Protein AF-A0A2Z2N239-F1 (afdb_monomer_lite)

Structure (mmCIF, N/CA/C/O backbone):
data_AF-A0A2Z2N239-F1
#
_entry.id   AF-A0A2Z2N239-F1
#
loop_
_atom_site.group_PDB
_atom_site.id
_atom_site.type_symbol
_atom_site.label_atom_id
_atom_site.label_alt_id
_atom_site.label_comp_id
_atom_site.label_asym_id
_atom_site.label_entity_id
_atom_site.label_seq_id
_atom_site.pdbx_PDB_ins_code
_atom_site.Cartn_x
_atom_site.Cartn_y
_atom_site.Cartn_z
_atom_site.occupancy
_atom_site.B_iso_or_equiv
_atom_site.auth_seq_id
_atom_site.auth_com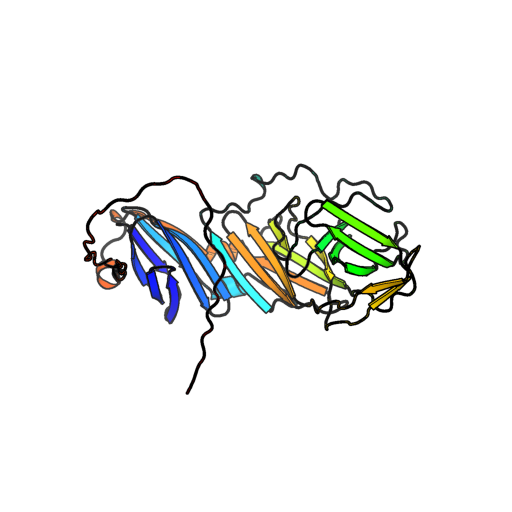p_id
_atom_site.auth_asym_id
_atom_site.auth_atom_id
_atom_site.pdbx_PDB_model_num
ATOM 1 N N . MET A 1 1 ? -13.269 -6.973 34.302 1.00 80.31 1 MET A N 1
ATOM 2 C CA . MET A 1 1 ? -13.831 -7.173 32.950 1.00 80.31 1 MET A CA 1
ATOM 3 C C . MET A 1 1 ? -13.888 -5.837 32.229 1.00 80.31 1 MET A C 1
ATOM 5 O O . MET A 1 1 ? -13.969 -4.807 32.897 1.00 80.31 1 MET A O 1
ATOM 9 N N . GLY A 1 2 ? -13.788 -5.854 30.904 1.00 87.38 2 GLY A N 1
ATOM 10 C CA . GLY A 1 2 ? -14.047 -4.707 30.034 1.00 87.38 2 GLY A CA 1
ATOM 11 C C . GLY A 1 2 ? -15.043 -5.091 28.940 1.00 87.38 2 GLY A C 1
ATOM 12 O O . GLY A 1 2 ? -15.342 -6.272 28.755 1.00 87.38 2 GLY A O 1
ATOM 13 N N . PHE A 1 3 ? -15.566 -4.100 28.224 1.00 90.81 3 PHE A N 1
ATOM 14 C CA . PHE A 1 3 ? -16.526 -4.336 27.146 1.00 90.81 3 PHE A CA 1
ATOM 15 C C . PHE A 1 3 ? -16.004 -3.771 25.831 1.00 90.81 3 PHE A C 1
ATOM 17 O O . PHE A 1 3 ? -15.463 -2.665 25.801 1.00 90.81 3 PHE A O 1
ATOM 24 N N . LEU A 1 4 ? -16.197 -4.521 24.749 1.00 94.19 4 LEU A N 1
ATOM 25 C CA . LEU A 1 4 ? -15.973 -4.067 23.383 1.00 94.19 4 LEU A CA 1
ATOM 26 C C . LEU A 1 4 ? -17.311 -4.052 22.649 1.00 94.19 4 LEU A C 1
ATOM 28 O O . LEU A 1 4 ? -17.908 -5.104 22.418 1.00 94.19 4 LEU A O 1
ATOM 32 N N . PHE A 1 5 ? -17.776 -2.865 22.280 1.00 94.44 5 PHE A N 1
ATOM 33 C CA . PHE A 1 5 ? -18.925 -2.692 21.405 1.00 94.44 5 PHE A CA 1
ATOM 34 C C . PHE A 1 5 ? -18.436 -2.367 19.997 1.00 94.44 5 PHE A C 1
ATOM 36 O O . PHE A 1 5 ? -17.746 -1.373 19.790 1.00 94.44 5 PHE A O 1
ATOM 43 N N . ILE A 1 6 ? -18.778 -3.214 19.032 1.00 95.69 6 ILE A N 1
ATOM 44 C CA . ILE A 1 6 ? -18.405 -3.040 17.629 1.00 95.69 6 ILE A CA 1
ATOM 45 C C . ILE A 1 6 ? -19.646 -2.544 16.897 1.00 95.69 6 ILE A C 1
ATOM 47 O O . ILE A 1 6 ? -20.573 -3.309 16.616 1.00 95.69 6 ILE A O 1
ATOM 51 N N . ASN A 1 7 ? -19.662 -1.241 16.632 1.00 94.75 7 ASN A N 1
ATOM 52 C CA . ASN A 1 7 ? -20.752 -0.544 15.972 1.00 94.75 7 ASN A CA 1
ATOM 53 C C . ASN A 1 7 ? -20.501 -0.502 14.460 1.00 94.75 7 ASN A C 1
ATOM 55 O O . ASN A 1 7 ? -19.691 0.288 13.974 1.00 94.75 7 ASN A O 1
ATOM 59 N N . VAL A 1 8 ? -21.193 -1.380 13.738 1.00 94.44 8 VAL A N 1
ATOM 60 C CA . VAL A 1 8 ? -21.129 -1.558 12.280 1.00 94.44 8 VAL A CA 1
ATOM 61 C C . VAL A 1 8 ? -22.548 -1.653 11.713 1.00 94.44 8 VAL A C 1
ATOM 63 O O . VAL A 1 8 ? -23.469 -1.972 12.469 1.00 94.44 8 VAL A O 1
ATOM 66 N N . PRO A 1 9 ? -22.746 -1.469 10.392 1.00 93.12 9 PRO A N 1
ATOM 67 C CA . PRO A 1 9 ? -24.029 -1.755 9.758 1.00 93.12 9 PRO A CA 1
ATOM 68 C C . PRO A 1 9 ? -24.501 -3.186 10.038 1.00 93.12 9 PRO A C 1
ATOM 70 O O . PRO A 1 9 ? -23.692 -4.122 10.002 1.00 93.12 9 PRO A O 1
ATOM 73 N N . GLU A 1 10 ? -25.806 -3.352 10.256 1.00 91.44 10 GLU A N 1
ATOM 74 C CA . GLU A 1 10 ? -26.432 -4.655 10.496 1.00 91.44 10 GLU A CA 1
ATOM 75 C C . GLU A 1 10 ? -26.079 -5.673 9.399 1.00 91.44 10 GLU A C 1
ATOM 77 O O . GLU A 1 10 ? -25.908 -5.334 8.220 1.00 91.44 10 GLU A O 1
ATOM 82 N N . GLY A 1 11 ? -25.910 -6.937 9.792 1.00 87.75 11 GLY A N 1
ATOM 83 C CA . GLY A 1 11 ? -25.547 -8.006 8.860 1.00 87.75 11 GLY A CA 1
ATOM 84 C C . GLY A 1 11 ? -24.093 -7.973 8.390 1.00 87.75 11 GLY A C 1
ATOM 85 O O . GLY A 1 11 ? -23.729 -8.623 7.407 1.00 87.75 11 GLY A O 1
ATOM 86 N N . THR A 1 12 ? -23.230 -7.183 9.034 1.00 92.94 12 THR A N 1
ATOM 87 C CA . THR A 1 12 ? -21.796 -7.165 8.722 1.00 92.94 12 THR A CA 1
ATOM 88 C C . THR A 1 12 ? -21.078 -8.263 9.498 1.00 92.94 12 THR A C 1
ATOM 90 O O . THR A 1 12 ? -21.118 -8.285 10.725 1.00 92.94 12 THR A O 1
ATOM 93 N N . GLY A 1 13 ? -20.405 -9.167 8.782 1.00 94.25 13 GLY A N 1
ATOM 94 C CA . GLY A 1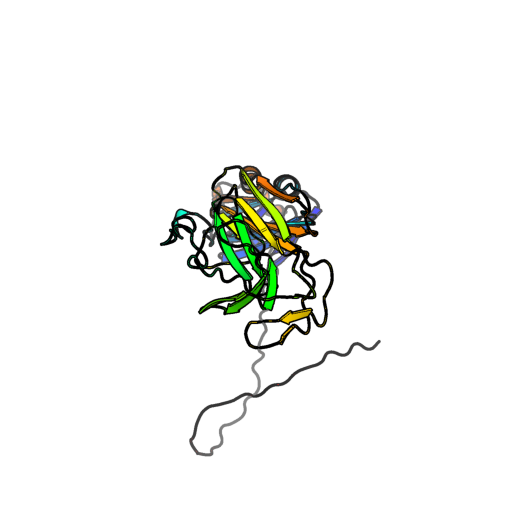 13 ? -19.558 -10.191 9.390 1.00 94.25 13 GLY A CA 1
ATOM 95 C C . GLY A 1 13 ? -18.311 -9.577 10.027 1.00 94.25 13 GLY A C 1
ATOM 96 O O . GLY A 1 13 ? -17.581 -8.830 9.374 1.00 94.25 13 GLY A O 1
ATOM 97 N N . ILE A 1 14 ? -18.082 -9.907 11.294 1.00 96.19 14 ILE A N 1
ATOM 98 C CA . ILE A 1 14 ? -16.968 -9.447 12.119 1.00 96.19 14 ILE A CA 1
ATOM 99 C C . ILE A 1 14 ? -16.191 -10.669 12.594 1.00 96.19 14 ILE A C 1
ATOM 101 O O . ILE A 1 14 ? -16.782 -11.616 13.110 1.00 96.19 14 ILE A O 1
ATOM 105 N N . THR A 1 15 ? -14.867 -10.622 12.515 1.00 97.25 15 THR A N 1
ATOM 106 C CA . THR A 1 15 ? -13.995 -11.595 13.176 1.00 97.25 15 THR A CA 1
ATOM 107 C C . THR A 1 15 ? -13.159 -10.883 14.228 1.00 97.25 15 THR A C 1
ATOM 109 O O . THR A 1 15 ? -12.513 -9.885 13.939 1.00 97.25 15 THR A O 1
ATOM 112 N N . VAL A 1 16 ? -13.164 -11.392 15.456 1.00 96.56 16 VAL A N 1
ATOM 113 C CA . VAL A 1 16 ? -12.298 -10.920 16.538 1.00 96.56 16 VAL A CA 1
ATOM 114 C C . VAL A 1 16 ? -11.261 -12.003 16.806 1.00 96.56 16 VAL A C 1
ATOM 116 O O . VAL A 1 16 ? -11.607 -13.114 17.221 1.00 96.56 16 VAL A O 1
ATOM 119 N N . ALA A 1 17 ? -9.994 -11.699 16.524 1.00 93.25 17 ALA A N 1
ATOM 120 C CA . ALA A 1 17 ? -8.899 -12.657 16.621 1.00 93.25 17 ALA A CA 1
ATOM 121 C C . ALA A 1 17 ? -8.817 -13.258 18.035 1.00 93.25 17 ALA A C 1
ATOM 123 O O . ALA A 1 17 ? -8.841 -12.534 19.027 1.00 93.25 17 ALA A O 1
ATOM 124 N N . GLY A 1 18 ? -8.753 -14.590 18.118 1.00 90.38 18 GLY A N 1
ATOM 125 C CA . GLY A 1 18 ? -8.718 -15.326 19.388 1.00 90.38 18 GLY A CA 1
ATOM 126 C C . GLY A 1 18 ? -10.052 -15.412 20.143 1.00 90.38 18 GLY A C 1
ATOM 127 O O . GLY A 1 18 ? -10.124 -16.136 21.126 1.00 90.38 18 GLY A O 1
ATOM 128 N N . VAL A 1 19 ? -11.111 -14.733 19.685 1.00 93.75 19 VAL A N 1
ATOM 129 C CA . VAL A 1 19 ? -12.411 -14.687 20.377 1.00 93.75 19 VAL A CA 1
ATOM 130 C C . VAL A 1 19 ? -13.503 -15.402 19.577 1.00 93.75 19 VAL A C 1
ATOM 132 O O . VAL A 1 19 ? -14.192 -16.270 20.109 1.00 93.75 19 VAL A O 1
ATOM 135 N N . GLY A 1 20 ? -13.673 -15.069 18.294 1.00 93.88 20 GLY A N 1
ATOM 136 C CA . GLY A 1 20 ? -14.707 -15.683 17.456 1.00 93.88 20 GLY A CA 1
ATOM 137 C C . GLY A 1 20 ? -15.163 -14.818 16.285 1.00 93.88 20 GLY A C 1
ATOM 138 O O . GLY A 1 20 ? -14.609 -13.752 16.025 1.00 93.88 20 GLY A O 1
ATOM 139 N N . SER A 1 21 ? -16.183 -15.290 15.566 1.00 95.50 21 SER A N 1
ATOM 140 C CA . SER A 1 21 ? -16.841 -14.536 14.492 1.00 95.50 21 SER A CA 1
ATOM 141 C C . SER A 1 21 ? -18.298 -14.248 14.839 1.00 95.50 21 SER A C 1
ATOM 143 O O . SER A 1 21 ? -18.978 -15.077 15.445 1.00 95.50 21 SER A O 1
ATOM 145 N N . TYR A 1 22 ? -18.763 -13.064 14.458 1.00 94.38 22 TYR A N 1
ATOM 146 C CA . TYR A 1 22 ? -20.047 -12.501 14.848 1.00 94.38 22 TYR A CA 1
ATOM 147 C C . TYR A 1 22 ? -20.686 -11.758 13.680 1.00 94.38 22 TYR A C 1
ATOM 149 O O . TYR A 1 22 ? -20.013 -11.327 12.747 1.00 94.38 22 TYR A O 1
ATOM 157 N N . GLU A 1 23 ? -21.993 -11.571 13.767 1.00 93.56 23 GLU A N 1
ATOM 158 C CA . GLU A 1 23 ? -22.727 -10.631 12.932 1.00 93.56 23 GLU A CA 1
ATOM 159 C C . GLU A 1 23 ? -22.943 -9.354 13.743 1.00 93.56 23 GLU A C 1
ATOM 161 O O . GLU A 1 23 ? -23.315 -9.424 14.918 1.00 93.56 23 GLU A O 1
ATOM 166 N N . GLY A 1 24 ? -22.614 -8.209 13.151 1.00 90.62 24 GLY A N 1
ATOM 167 C CA . GLY A 1 24 ? -22.701 -6.913 13.806 1.00 90.62 24 GLY A CA 1
ATOM 168 C C . GLY A 1 24 ? -24.073 -6.237 13.678 1.00 90.62 24 GLY A C 1
ATOM 169 O O . GLY A 1 24 ? -24.854 -6.617 12.801 1.00 90.62 24 GLY A O 1
ATOM 170 N N . PRO A 1 25 ? -24.340 -5.202 14.498 1.00 94.06 25 PRO A N 1
ATOM 171 C CA . PRO A 1 25 ? -23.506 -4.725 15.610 1.00 94.06 25 PRO A CA 1
ATOM 172 C C . PRO A 1 25 ? -23.462 -5.729 16.777 1.00 94.06 25 PRO A C 1
ATOM 174 O O . PRO A 1 25 ? -24.402 -6.490 16.990 1.00 94.06 25 PRO A O 1
ATOM 177 N N . VAL A 1 26 ? -22.363 -5.755 17.542 1.00 93.12 26 VAL A N 1
ATOM 178 C CA . VAL A 1 26 ? -22.173 -6.742 18.626 1.00 93.12 26 VAL A CA 1
ATOM 179 C C . VAL A 1 26 ? -21.487 -6.139 19.850 1.00 93.12 26 VAL A C 1
ATOM 181 O O . VAL A 1 26 ? -20.568 -5.332 19.726 1.00 93.12 26 VAL A O 1
ATOM 184 N N . ALA A 1 27 ? -21.923 -6.561 21.040 1.00 92.12 27 ALA A N 1
ATOM 185 C CA . ALA A 1 27 ? -21.278 -6.265 22.315 1.00 92.12 27 ALA A CA 1
ATOM 186 C C . ALA A 1 27 ? -20.617 -7.530 22.878 1.00 92.12 27 ALA A C 1
ATOM 188 O O . ALA A 1 27 ? -21.262 -8.574 23.006 1.00 92.12 27 ALA A O 1
ATOM 189 N N . LEU A 1 28 ? -19.339 -7.427 23.234 1.00 92.44 28 LEU A N 1
ATOM 190 C CA . LEU A 1 28 ? -18.543 -8.521 23.779 1.00 92.44 28 LEU A CA 1
ATOM 191 C C . LEU A 1 28 ? -18.023 -8.146 25.164 1.00 92.44 28 LEU A C 1
ATOM 193 O O . LEU A 1 28 ? -17.453 -7.072 25.362 1.00 92.44 28 LEU A O 1
ATOM 197 N N . GLU A 1 29 ? -18.200 -9.055 26.117 1.00 92.44 29 GLU A N 1
ATOM 198 C CA . GLU A 1 29 ? -17.534 -8.986 27.415 1.00 92.44 29 GLU A CA 1
ATOM 199 C C . GLU A 1 29 ? -16.174 -9.679 27.295 1.00 92.44 29 GLU A C 1
ATOM 201 O O . GLU A 1 29 ? -16.109 -10.868 26.975 1.00 92.44 29 GLU A O 1
ATOM 206 N N . LEU A 1 30 ? -15.097 -8.925 27.515 1.00 91.88 30 LEU A N 1
ATOM 207 C CA . LEU A 1 30 ? -13.728 -9.366 27.265 1.00 91.88 30 LEU A CA 1
ATOM 208 C C . LEU A 1 30 ? -12.822 -9.068 28.464 1.00 91.88 30 LEU A C 1
ATOM 210 O O . LEU A 1 30 ? -13.014 -8.106 29.220 1.00 91.88 30 LEU A O 1
ATOM 214 N N . SER A 1 31 ? -11.785 -9.884 28.621 1.00 92.62 31 SER A N 1
ATOM 215 C CA . SER A 1 31 ? -10.686 -9.572 29.534 1.00 92.62 31 SER A CA 1
ATOM 216 C C . SER A 1 31 ? -9.956 -8.310 29.053 1.00 92.62 31 SER A C 1
ATOM 218 O O . SER A 1 31 ? -9.856 -8.094 27.844 1.00 92.62 31 SER A O 1
ATOM 220 N N . PRO A 1 32 ? -9.434 -7.452 29.943 1.00 93.69 32 PRO A N 1
ATOM 221 C CA . PRO A 1 32 ? -8.608 -6.324 29.520 1.00 93.69 32 PRO A CA 1
ATOM 222 C C . PRO A 1 32 ? -7.419 -6.799 28.675 1.00 93.69 32 PRO A C 1
ATOM 224 O O . PRO A 1 32 ? -6.777 -7.790 29.017 1.00 93.69 32 PRO A O 1
ATOM 227 N N . GLY A 1 33 ? -7.133 -6.112 27.572 1.00 93.81 33 GLY A N 1
ATOM 228 C CA . GLY A 1 33 ? -6.108 -6.553 26.629 1.00 93.81 33 GLY A CA 1
ATOM 229 C C . GLY A 1 33 ? -6.240 -5.933 25.243 1.00 93.81 33 GLY A C 1
ATOM 230 O O . GLY A 1 33 ? -7.075 -5.058 25.006 1.00 93.81 33 GLY A O 1
ATOM 231 N N . ARG A 1 34 ? -5.382 -6.391 24.330 1.00 95.06 34 ARG A N 1
ATOM 232 C CA . ARG A 1 34 ? -5.368 -5.980 22.923 1.00 95.06 34 ARG A CA 1
ATOM 233 C C . ARG A 1 34 ? -6.161 -6.978 22.089 1.00 95.06 34 ARG A C 1
ATOM 235 O O . ARG A 1 34 ? -5.928 -8.177 22.197 1.00 95.06 34 ARG A O 1
ATOM 242 N N . TYR A 1 35 ? -7.031 -6.471 21.227 1.00 96.12 35 TYR A N 1
ATOM 243 C CA . TYR A 1 35 ? -7.869 -7.276 20.348 1.00 96.12 35 TYR A CA 1
ATOM 244 C C . TYR A 1 35 ? -7.779 -6.771 18.916 1.00 96.12 35 TYR A C 1
ATOM 246 O O . TYR A 1 35 ? -7.751 -5.564 18.684 1.00 96.12 35 TYR A O 1
ATOM 254 N N . THR A 1 36 ? -7.771 -7.700 17.963 1.00 97.56 36 THR A N 1
ATOM 255 C CA . THR A 1 36 ? -7.814 -7.389 16.532 1.00 97.56 36 THR A CA 1
ATOM 256 C C . THR A 1 36 ? -9.199 -7.713 15.998 1.00 97.56 36 THR A C 1
ATOM 258 O O . THR A 1 36 ? -9.646 -8.857 16.079 1.00 97.56 36 THR A O 1
ATOM 261 N N . VAL A 1 37 ? -9.868 -6.701 15.457 1.00 97.38 37 VAL A N 1
ATOM 262 C CA . VAL A 1 37 ? -11.170 -6.799 14.801 1.00 97.38 37 VAL A CA 1
ATOM 263 C C . VAL A 1 37 ? -10.959 -6.724 13.293 1.00 97.38 37 VAL A C 1
ATOM 265 O O . VAL A 1 37 ? -10.365 -5.770 12.794 1.00 97.38 37 VAL A O 1
ATOM 268 N N . GLU A 1 38 ? -11.459 -7.718 12.567 1.00 97.44 38 GLU A N 1
ATOM 269 C CA . GLU A 1 38 ? -11.383 -7.818 11.113 1.00 97.44 38 GLU A CA 1
ATOM 270 C C . GLU A 1 38 ? -12.776 -7.786 10.481 1.00 97.44 38 GLU A C 1
ATOM 272 O O . GLU A 1 38 ? -13.696 -8.479 10.924 1.00 97.44 38 GLU A O 1
ATOM 277 N N . ILE A 1 39 ? -12.916 -7.014 9.400 1.00 96.06 39 ILE A N 1
ATOM 278 C CA . ILE A 1 39 ? -14.109 -6.988 8.544 1.00 96.06 39 ILE A CA 1
ATOM 279 C C . ILE A 1 39 ? -13.664 -7.079 7.087 1.00 96.06 39 ILE A C 1
ATOM 281 O O . ILE A 1 39 ? -12.754 -6.372 6.656 1.00 96.06 39 ILE A O 1
ATOM 285 N N . ARG A 1 40 ? -14.325 -7.940 6.306 1.00 91.38 40 ARG A N 1
ATOM 286 C CA . ARG A 1 40 ? -14.063 -8.118 4.869 1.00 91.38 40 ARG A CA 1
ATOM 287 C C . ARG A 1 40 ? -15.364 -7.978 4.089 1.00 91.38 40 ARG A C 1
ATOM 289 O O . ARG A 1 40 ? -16.057 -8.959 3.839 1.00 91.38 40 ARG A O 1
ATOM 296 N N . LYS A 1 41 ? -15.722 -6.743 3.726 1.00 84.12 41 LYS A N 1
ATOM 297 C CA . LYS A 1 41 ? -16.967 -6.437 2.997 1.00 84.12 41 LYS A CA 1
ATOM 298 C C . LYS A 1 41 ? -16.730 -5.311 1.998 1.00 84.12 41 LYS A C 1
ATOM 300 O O . LYS A 1 41 ? -16.895 -4.139 2.317 1.00 84.12 41 LYS A O 1
ATOM 305 N N . GLY A 1 42 ? -16.292 -5.662 0.788 1.00 84.94 42 GLY A N 1
ATOM 306 C CA . GLY A 1 42 ? -15.930 -4.708 -0.275 1.00 84.94 42 GLY A CA 1
ATOM 307 C C . GLY A 1 42 ? -14.640 -3.914 -0.015 1.00 84.94 42 GLY A C 1
ATOM 308 O O . GLY A 1 42 ? -13.960 -3.547 -0.966 1.00 84.94 42 GLY A O 1
ATOM 309 N N . VAL A 1 43 ? -14.291 -3.704 1.253 1.00 92.81 43 VAL A N 1
ATOM 310 C CA . VAL A 1 43 ? -13.009 -3.200 1.755 1.00 92.81 43 VAL A CA 1
ATOM 311 C C . VAL A 1 43 ? -12.548 -4.146 2.867 1.00 92.81 43 VAL A C 1
ATOM 313 O O . VAL A 1 43 ? -13.381 -4.765 3.542 1.00 92.81 43 VAL A O 1
ATOM 316 N N . GLU A 1 44 ? -11.238 -4.273 3.049 1.00 97.12 44 GLU A N 1
ATOM 317 C CA . GLU A 1 44 ? -10.667 -4.943 4.218 1.00 97.12 44 GLU A CA 1
ATOM 318 C C . GLU A 1 44 ? -10.458 -3.917 5.336 1.00 97.12 44 GLU A C 1
ATOM 320 O O . GLU A 1 44 ? -9.931 -2.832 5.103 1.00 97.12 44 GLU A O 1
ATOM 325 N N . ILE A 1 45 ? -10.879 -4.234 6.555 1.00 97.44 45 ILE A N 1
ATOM 326 C CA . ILE A 1 45 ? -10.689 -3.370 7.721 1.00 97.44 45 ILE A CA 1
ATOM 327 C C . ILE A 1 45 ? -10.039 -4.198 8.810 1.00 97.44 45 ILE A C 1
ATOM 329 O O . ILE A 1 45 ? -10.519 -5.288 9.120 1.00 97.44 45 ILE A O 1
ATOM 333 N N . VAL A 1 46 ? -8.968 -3.666 9.390 1.00 97.44 46 VAL A N 1
ATOM 334 C CA . VAL A 1 46 ? -8.275 -4.262 10.531 1.00 97.44 46 VAL A CA 1
ATOM 335 C C . VAL A 1 46 ? -8.136 -3.203 11.615 1.00 97.44 46 VAL A C 1
ATOM 337 O O . VAL A 1 46 ? -7.482 -2.185 11.413 1.00 97.44 46 VAL A O 1
ATOM 340 N N . ALA A 1 47 ? -8.754 -3.431 12.767 1.00 97.31 47 ALA A N 1
ATOM 341 C CA . ALA A 1 47 ? -8.694 -2.527 13.906 1.00 97.31 47 ALA A CA 1
ATOM 342 C C . ALA A 1 47 ? -8.084 -3.240 15.114 1.00 97.31 47 ALA A C 1
ATOM 344 O O . ALA A 1 47 ? -8.671 -4.173 15.658 1.00 97.31 47 ALA A O 1
ATOM 345 N N . GLU A 1 48 ? -6.908 -2.798 15.538 1.00 96.44 48 GLU A N 1
ATOM 346 C CA . GLU A 1 48 ? -6.239 -3.263 16.747 1.00 96.44 48 GLU A CA 1
ATOM 347 C C . GLU A 1 48 ? -6.539 -2.293 17.886 1.00 96.44 48 GLU A C 1
ATOM 349 O O . GLU A 1 48 ? -6.011 -1.176 17.926 1.00 96.44 48 GLU A O 1
ATOM 354 N N . VAL A 1 49 ? -7.405 -2.736 18.797 1.00 96.19 49 VAL A N 1
ATOM 355 C CA . VAL A 1 49 ? -7.981 -1.918 19.864 1.00 96.19 49 VAL A CA 1
ATOM 356 C C . VAL A 1 49 ? -7.625 -2.441 21.250 1.00 96.19 49 VAL A C 1
ATOM 358 O O . VAL A 1 49 ? -7.440 -3.643 21.454 1.00 96.19 49 VAL A O 1
ATOM 361 N N . PHE A 1 50 ? -7.563 -1.538 22.224 1.00 94.75 50 PHE A N 1
ATOM 362 C CA . PHE A 1 50 ? -7.349 -1.879 23.629 1.00 94.75 50 PHE A CA 1
ATOM 363 C C . PHE A 1 50 ? -8.644 -1.818 24.432 1.00 94.75 50 PHE A C 1
ATOM 365 O O . PHE A 1 50 ? -9.237 -0.746 24.593 1.00 94.75 50 PHE A O 1
ATOM 372 N N . VAL A 1 51 ? -9.023 -2.956 25.010 1.00 93.19 51 VAL A N 1
ATOM 373 C CA . VAL A 1 51 ? -10.103 -3.058 25.992 1.00 93.19 51 VAL A CA 1
ATOM 374 C C . VAL A 1 51 ? -9.509 -2.853 27.381 1.00 93.19 51 VAL A C 1
ATOM 376 O O . VAL A 1 51 ? -8.570 -3.544 27.778 1.00 93.19 51 VAL A O 1
ATOM 379 N N . THR A 1 52 ? -10.061 -1.901 28.130 1.00 90.81 52 THR A N 1
ATOM 380 C CA . THR A 1 52 ? -9.618 -1.564 29.490 1.00 90.81 52 THR A CA 1
ATOM 381 C C . THR A 1 52 ? -10.650 -1.999 30.526 1.00 90.81 52 THR A C 1
ATOM 383 O O . THR A 1 52 ? -11.829 -2.183 30.221 1.00 90.81 52 THR A O 1
ATOM 386 N N . GLN A 1 53 ? -10.199 -2.214 31.761 1.00 89.56 53 GLN A N 1
ATOM 387 C CA . GLN A 1 53 ? -11.083 -2.599 32.855 1.00 89.56 53 GLN A CA 1
ATOM 388 C C . GLN A 1 53 ? -12.051 -1.460 33.200 1.00 89.56 53 GLN A C 1
ATOM 390 O O . GLN A 1 53 ? -11.652 -0.301 33.212 1.00 89.56 53 GLN A O 1
ATOM 395 N N . ASN A 1 54 ? -13.306 -1.807 33.506 1.00 84.12 54 ASN A N 1
ATOM 396 C CA . ASN A 1 54 ? -14.370 -0.873 33.911 1.00 84.12 54 ASN A CA 1
ATOM 397 C C . ASN A 1 54 ? -14.745 0.191 32.861 1.00 84.12 54 ASN A C 1
ATOM 399 O O . ASN A 1 54 ? -15.479 1.127 33.176 1.00 84.12 54 ASN A O 1
ATOM 403 N N . ASN A 1 55 ? -14.314 0.010 31.611 1.00 86.62 55 ASN A N 1
ATOM 404 C CA . ASN A 1 55 ? -14.663 0.877 30.492 1.00 86.62 55 ASN A CA 1
ATOM 405 C C . ASN A 1 55 ? -15.375 0.093 29.387 1.00 86.62 55 ASN A C 1
ATOM 407 O O . ASN A 1 55 ? -15.118 -1.095 29.157 1.00 86.62 55 ASN A O 1
ATOM 411 N N . VAL A 1 56 ? -16.238 0.802 28.667 1.00 89.75 56 VAL A N 1
ATOM 412 C CA . VAL A 1 56 ? -16.796 0.373 27.388 1.00 89.75 56 VAL A CA 1
ATOM 413 C C . VAL A 1 56 ? -15.941 0.986 26.290 1.00 89.75 56 VAL A C 1
ATOM 415 O O . VAL A 1 56 ? -15.817 2.204 26.188 1.00 89.75 56 VAL A O 1
ATOM 418 N N . THR A 1 57 ? -15.318 0.132 25.485 1.00 94.38 57 THR A N 1
ATOM 419 C CA . THR A 1 57 ? -14.607 0.530 24.269 1.00 94.38 57 THR A CA 1
ATOM 420 C C . THR A 1 57 ? -15.577 0.393 23.109 1.00 94.38 57 THR A C 1
ATOM 422 O O . THR A 1 57 ? -16.020 -0.714 22.810 1.00 94.38 57 THR A O 1
ATOM 425 N N . VAL A 1 58 ? -15.931 1.503 22.473 1.00 94.69 58 VAL A N 1
ATOM 426 C CA . VAL A 1 58 ? -16.807 1.522 21.305 1.00 94.69 58 VAL A CA 1
ATOM 427 C C . VAL A 1 58 ? -15.958 1.705 20.057 1.00 94.69 58 VAL A C 1
ATOM 429 O O . VAL A 1 58 ? -15.322 2.737 19.872 1.00 94.69 58 VAL A O 1
ATOM 432 N N . LEU A 1 59 ? -15.951 0.698 19.195 1.00 96.56 59 LEU A N 1
ATOM 433 C CA . LEU A 1 59 ? -15.310 0.735 17.891 1.00 96.56 59 LEU A CA 1
ATOM 434 C C . LEU A 1 59 ? -16.377 1.008 16.829 1.00 96.56 59 LEU A C 1
ATOM 436 O O . LEU A 1 59 ? -17.201 0.144 16.531 1.00 96.56 59 LEU A O 1
ATOM 440 N N . HIS A 1 60 ? -16.360 2.210 16.267 1.00 96.94 60 HIS A N 1
ATOM 441 C CA . HIS A 1 60 ? -17.212 2.598 15.149 1.00 96.94 60 HIS A CA 1
ATOM 442 C C . HIS A 1 60 ? -16.535 2.222 13.838 1.00 96.94 60 HIS A C 1
ATOM 444 O O . HIS A 1 60 ? -15.375 2.583 13.628 1.00 96.94 60 HIS A O 1
ATOM 450 N N . ILE A 1 61 ? -17.256 1.511 12.969 1.00 96.50 61 ILE A N 1
ATOM 451 C CA . ILE A 1 61 ? -16.764 1.121 11.650 1.00 96.50 61 ILE A CA 1
ATOM 452 C C . ILE A 1 61 ? -17.869 1.289 10.602 1.00 96.50 61 ILE A C 1
ATOM 454 O O . ILE A 1 61 ? -18.885 0.597 10.639 1.00 96.50 61 ILE A O 1
ATOM 458 N N . ASP A 1 62 ? -17.621 2.138 9.608 1.00 95.56 62 ASP A N 1
ATOM 459 C CA . ASP A 1 62 ? -18.447 2.272 8.406 1.00 95.56 62 ASP A CA 1
ATOM 460 C C . ASP A 1 62 ? -17.643 1.888 7.145 1.00 95.56 62 ASP A C 1
ATOM 462 O O . ASP A 1 62 ? -16.911 2.712 6.581 1.00 95.56 62 ASP A O 1
ATOM 466 N N . PRO A 1 63 ? -17.772 0.634 6.662 1.00 94.44 63 PRO A N 1
ATOM 467 C CA . PRO A 1 63 ? -17.089 0.186 5.450 1.00 94.44 63 PRO A CA 1
ATOM 468 C C . PRO A 1 63 ? -17.497 0.962 4.191 1.00 94.44 63 PRO A C 1
ATOM 470 O O . PRO A 1 63 ? -16.705 1.064 3.253 1.00 94.44 63 PRO A O 1
ATOM 473 N N . GLY A 1 64 ? -18.722 1.500 4.150 1.00 94.06 64 GLY A N 1
ATOM 474 C CA . GLY A 1 64 ? -19.232 2.265 3.016 1.00 94.06 64 GLY A CA 1
ATOM 475 C C . GLY A 1 64 ? -18.492 3.588 2.865 1.00 94.06 64 GLY A C 1
ATOM 476 O O . GLY A 1 64 ? -17.998 3.894 1.778 1.00 94.06 64 GLY A O 1
ATOM 477 N N . ILE A 1 65 ? -18.328 4.326 3.967 1.00 94.94 65 ILE A N 1
ATOM 478 C CA . ILE A 1 65 ? -17.560 5.576 3.965 1.00 94.94 65 ILE A CA 1
ATOM 479 C C . ILE A 1 65 ? -16.092 5.300 3.624 1.00 94.94 65 ILE A C 1
ATOM 481 O O . ILE A 1 65 ? -15.555 5.973 2.744 1.00 94.94 65 ILE A O 1
ATOM 485 N N . ILE A 1 66 ? -15.467 4.277 4.224 1.00 95.00 66 ILE A N 1
ATOM 486 C CA . ILE A 1 66 ? -14.065 3.908 3.940 1.00 95.00 66 ILE A CA 1
ATOM 487 C C . ILE A 1 66 ? -13.864 3.594 2.454 1.00 95.00 66 ILE A C 1
ATOM 489 O O . ILE A 1 66 ? -12.897 4.061 1.854 1.00 95.00 66 ILE A O 1
ATOM 493 N N . LYS A 1 67 ? -14.797 2.865 1.828 1.00 94.00 67 LYS A N 1
ATOM 494 C CA . LYS A 1 67 ? -14.741 2.567 0.390 1.00 94.00 67 LYS A CA 1
ATOM 495 C C . LYS A 1 67 ? -14.705 3.837 -0.460 1.00 94.00 67 LYS A C 1
ATOM 497 O O . LYS A 1 67 ? -13.990 3.882 -1.450 1.00 94.00 67 LYS A O 1
ATOM 502 N N . THR A 1 68 ? -15.481 4.852 -0.081 1.00 95.25 68 THR A N 1
ATOM 503 C CA . THR A 1 68 ? -15.546 6.142 -0.795 1.00 95.25 68 THR A CA 1
ATOM 504 C C . THR A 1 68 ? -14.454 7.132 -0.392 1.00 95.25 68 THR A C 1
ATOM 506 O O . THR A 1 68 ? -14.316 8.181 -1.020 1.00 95.25 68 THR A O 1
ATOM 509 N N . ALA A 1 69 ? -13.697 6.828 0.663 1.00 96.69 69 ALA A N 1
ATOM 510 C CA . ALA A 1 69 ? -12.578 7.643 1.112 1.00 96.69 69 ALA A CA 1
ATOM 511 C C . ALA A 1 69 ? -11.326 7.429 0.253 1.00 96.69 69 ALA A C 1
ATOM 513 O O . ALA A 1 69 ? -10.433 8.267 0.267 1.00 96.69 69 ALA A O 1
ATOM 514 N N . VAL A 1 70 ? -11.268 6.337 -0.511 1.00 96.25 70 VAL A N 1
ATOM 515 C CA . VAL A 1 70 ? -10.186 6.065 -1.457 1.00 96.25 70 VAL A CA 1
ATOM 516 C C . VAL A 1 70 ? -10.729 6.116 -2.873 1.00 96.25 70 VAL A C 1
ATOM 518 O O . VAL A 1 70 ? -11.747 5.505 -3.190 1.00 96.25 70 VAL A O 1
ATOM 521 N N . SER A 1 71 ? -10.035 6.842 -3.737 1.00 95.62 71 SER A N 1
ATOM 522 C CA . SER A 1 71 ? -10.361 6.942 -5.157 1.00 95.62 71 SER A CA 1
ATOM 523 C C . SER A 1 71 ? -9.090 6.976 -5.991 1.00 95.62 71 SER A C 1
ATOM 525 O O . SER A 1 71 ? -8.008 7.220 -5.462 1.00 95.62 71 SER A O 1
ATOM 527 N N . GLY A 1 72 ? -9.222 6.730 -7.289 1.00 93.75 72 GLY A N 1
ATOM 528 C CA . GLY A 1 72 ? -8.121 6.851 -8.231 1.00 93.75 72 GLY A CA 1
ATOM 529 C C . GLY A 1 72 ? -8.059 5.706 -9.232 1.00 93.75 72 GLY A C 1
ATOM 530 O O . GLY A 1 72 ? -8.692 4.657 -9.066 1.00 93.75 72 GLY A O 1
ATOM 531 N N . ASP A 1 73 ? -7.317 5.944 -10.303 1.00 93.44 73 ASP A N 1
ATOM 532 C CA . ASP A 1 73 ? -7.231 5.026 -11.429 1.00 93.44 73 ASP A CA 1
ATOM 533 C C . ASP A 1 73 ? -6.390 3.798 -11.076 1.00 93.44 73 ASP A C 1
ATOM 535 O O . ASP A 1 73 ? -5.315 3.892 -10.485 1.00 93.44 73 ASP A O 1
ATOM 539 N N . GLY A 1 74 ? -6.876 2.617 -11.462 1.00 90.75 74 GLY A N 1
ATOM 540 C CA . GLY A 1 74 ? -6.178 1.351 -11.232 1.00 90.75 74 GLY A CA 1
ATOM 541 C C . GLY A 1 74 ? -6.277 0.806 -9.804 1.00 90.75 74 GLY A C 1
ATOM 542 O O . GLY A 1 74 ? -5.767 -0.285 -9.558 1.00 90.75 74 GLY A O 1
ATOM 543 N N . VAL A 1 75 ? -6.942 1.485 -8.862 1.00 95.56 75 VAL A N 1
ATOM 544 C CA . VAL A 1 75 ? -7.169 0.950 -7.508 1.00 95.56 75 VAL A CA 1
ATOM 545 C C . VAL A 1 75 ? -8.085 -0.279 -7.578 1.00 95.56 75 VAL A C 1
ATOM 547 O O . VAL A 1 75 ? -9.253 -0.176 -7.946 1.00 95.56 75 VAL A O 1
ATOM 550 N N . VAL A 1 76 ? -7.563 -1.453 -7.210 1.00 95.00 76 VAL A N 1
ATOM 551 C CA . VAL A 1 76 ? -8.301 -2.733 -7.261 1.00 95.00 76 VAL A CA 1
ATOM 552 C C . VAL A 1 76 ? -8.763 -3.226 -5.894 1.00 95.00 76 VAL A C 1
ATOM 554 O O . VAL A 1 76 ? -9.732 -3.977 -5.804 1.00 95.00 76 VAL A O 1
ATOM 557 N N . SER A 1 77 ? -8.088 -2.823 -4.819 1.00 95.19 77 SER A N 1
ATOM 558 C CA . SER A 1 77 ? -8.474 -3.198 -3.459 1.00 95.19 77 SER A CA 1
ATOM 559 C C . SER A 1 77 ? -7.996 -2.172 -2.449 1.00 95.19 77 SER A C 1
ATOM 561 O O . SER A 1 77 ? -6.917 -1.605 -2.616 1.00 95.19 77 SER A O 1
ATOM 563 N N . VAL A 1 78 ? -8.763 -2.015 -1.373 1.00 96.50 78 VAL A N 1
ATOM 564 C CA . VAL A 1 78 ? -8.484 -1.086 -0.277 1.00 96.50 78 VAL A CA 1
ATOM 565 C C . VAL A 1 78 ? -8.526 -1.836 1.047 1.00 96.50 78 VAL A C 1
ATOM 567 O O . VAL A 1 78 ? -9.447 -2.620 1.299 1.00 96.50 78 VAL A O 1
ATOM 570 N N . LYS A 1 79 ? -7.540 -1.553 1.894 1.00 96.69 79 LYS A N 1
ATOM 571 C CA . LYS A 1 79 ? -7.447 -2.002 3.274 1.00 96.69 79 LYS A CA 1
ATOM 572 C C . LYS A 1 79 ? -7.262 -0.801 4.195 1.00 96.69 79 LYS A C 1
ATOM 574 O O . LYS A 1 79 ? -6.283 -0.075 4.062 1.00 96.69 79 LYS A O 1
ATOM 579 N N . ALA A 1 80 ? -8.174 -0.608 5.139 1.00 96.94 80 ALA A N 1
ATOM 580 C CA . ALA A 1 80 ? -8.040 0.391 6.194 1.00 96.94 80 ALA A CA 1
ATOM 581 C C . ALA A 1 80 ? -7.576 -0.273 7.491 1.00 96.94 80 ALA A C 1
ATOM 583 O O . ALA A 1 80 ? -8.088 -1.316 7.896 1.00 96.94 80 ALA A O 1
ATOM 584 N N . VAL A 1 81 ? -6.601 0.342 8.144 1.00 95.62 81 VAL A N 1
ATOM 585 C CA . VAL A 1 81 ? -5.992 -0.150 9.372 1.00 95.62 81 VAL A CA 1
ATOM 586 C C . VAL A 1 81 ? -6.066 0.938 10.430 1.00 95.62 81 VAL A C 1
ATOM 588 O O . VAL A 1 81 ? -5.627 2.063 10.200 1.00 95.62 81 VAL A O 1
ATOM 591 N N . LEU A 1 82 ? -6.588 0.580 11.597 1.00 96.00 82 LEU A N 1
ATOM 592 C CA . LEU A 1 82 ? -6.448 1.337 12.834 1.00 96.00 82 LEU A CA 1
ATOM 593 C C . LEU A 1 82 ? -5.601 0.499 13.785 1.00 96.00 82 LEU A C 1
ATOM 595 O O . LEU A 1 82 ? -5.968 -0.626 14.101 1.00 96.00 82 LEU A O 1
ATOM 599 N N . ASN A 1 83 ? -4.485 1.033 14.262 1.00 93.62 83 ASN A N 1
ATOM 600 C CA . ASN A 1 83 ? -3.669 0.372 15.271 1.00 93.62 83 ASN A CA 1
ATOM 601 C C . ASN A 1 83 ? -3.314 1.354 16.376 1.00 93.62 83 ASN A C 1
ATOM 603 O O . ASN A 1 83 ? -2.404 2.162 16.221 1.00 93.62 83 ASN A O 1
ATOM 607 N N . GLU A 1 84 ? -4.000 1.257 17.515 1.00 91.12 84 GLU A N 1
ATOM 608 C CA . GLU A 1 84 ? -3.800 2.175 18.643 1.00 91.12 84 GLU A CA 1
ATOM 609 C C . GLU A 1 84 ? -2.372 2.161 19.218 1.00 91.12 84 GLU A C 1
ATOM 611 O O . GLU A 1 84 ? -1.978 3.103 19.897 1.00 91.12 84 GLU A O 1
ATOM 616 N N . SER A 1 85 ? -1.582 1.113 18.953 1.00 86.88 85 SER A N 1
ATOM 617 C CA . SER A 1 85 ? -0.172 1.037 19.375 1.00 86.88 85 SER A CA 1
ATOM 618 C C . SER A 1 85 ? 0.793 1.668 18.374 1.00 86.88 85 SER A C 1
ATOM 620 O O . SER A 1 85 ? 1.952 1.927 18.707 1.00 86.88 85 SER A O 1
ATOM 622 N N . ALA A 1 86 ? 0.358 1.834 17.127 1.00 84.44 86 ALA A N 1
ATOM 623 C CA . ALA A 1 86 ? 1.197 2.346 16.066 1.00 84.44 86 ALA A CA 1
ATOM 624 C C . ALA A 1 86 ? 1.241 3.873 16.097 1.00 84.44 86 ALA A C 1
ATOM 626 O O . ALA A 1 86 ? 0.298 4.551 16.498 1.00 84.44 86 ALA A O 1
ATOM 627 N N . ASN A 1 87 ? 2.356 4.413 15.619 1.00 79.88 87 ASN A N 1
ATOM 628 C CA . ASN A 1 87 ? 2.437 5.812 15.252 1.00 79.88 87 ASN A CA 1
ATOM 629 C C . ASN A 1 87 ? 3.176 5.930 13.918 1.00 79.88 87 ASN A C 1
ATOM 631 O O . ASN A 1 87 ? 4.404 5.898 13.866 1.00 79.88 87 ASN A O 1
ATOM 635 N N . TYR A 1 88 ? 2.393 6.039 12.855 1.00 74.69 88 TYR A N 1
ATOM 636 C CA . TYR A 1 88 ? 2.811 6.264 11.479 1.00 74.69 88 TYR A CA 1
ATOM 637 C C . TYR A 1 88 ? 3.056 7.761 11.172 1.00 74.69 88 TYR A C 1
ATOM 639 O O . TYR A 1 88 ? 3.279 8.120 10.013 1.00 74.69 88 TYR A O 1
ATOM 647 N N . SER A 1 89 ? 2.990 8.652 12.178 1.00 63.50 89 SER A N 1
ATOM 648 C CA . SER A 1 89 ? 3.102 10.102 11.985 1.00 63.50 89 SER A CA 1
ATOM 649 C C . SER A 1 89 ? 4.518 10.587 11.655 1.00 63.50 89 SER A C 1
ATOM 651 O O . SER A 1 89 ? 5.540 9.965 11.961 1.00 63.50 89 SER A O 1
ATOM 653 N N . ARG A 1 90 ? 4.533 11.788 11.068 1.00 58.91 90 ARG A N 1
ATOM 654 C CA . ARG A 1 90 ? 5.691 12.592 10.656 1.00 58.91 90 ARG A CA 1
ATOM 655 C C . ARG A 1 90 ? 6.723 12.840 11.766 1.00 58.91 90 ARG A C 1
ATOM 657 O O . ARG A 1 90 ? 7.914 12.938 11.490 1.00 58.91 90 ARG A O 1
ATOM 664 N N . GLU A 1 91 ? 6.282 12.951 13.016 1.00 53.00 91 GLU A N 1
ATOM 665 C CA . GLU A 1 91 ? 7.071 13.522 14.121 1.00 53.00 91 GLU A CA 1
ATOM 666 C C . GLU A 1 91 ? 8.074 12.540 14.736 1.00 53.00 91 GLU A C 1
ATOM 668 O O . GLU A 1 91 ? 9.069 12.957 15.325 1.00 53.00 91 GLU A O 1
ATOM 673 N N . LYS A 1 92 ? 7.860 11.228 14.573 1.00 46.78 92 LYS A N 1
ATOM 674 C CA . LYS A 1 92 ? 8.736 10.205 15.168 1.00 46.78 92 LYS A CA 1
ATOM 675 C C . LYS A 1 92 ? 9.907 9.781 14.293 1.00 46.78 92 LYS A C 1
ATOM 677 O O . LYS A 1 92 ? 10.814 9.113 14.779 1.00 46.78 92 LYS A O 1
ATOM 682 N N . LEU A 1 93 ? 9.883 10.131 13.014 1.00 50.16 93 LEU A N 1
ATOM 683 C CA . LEU A 1 93 ? 10.787 9.541 12.032 1.00 50.16 93 LEU A CA 1
ATOM 684 C C . LEU A 1 93 ? 11.751 10.545 11.406 1.00 50.16 93 LEU A C 1
ATOM 686 O O . LEU A 1 93 ? 12.465 10.123 10.504 1.00 50.16 93 LEU A O 1
ATOM 690 N N . ASN A 1 94 ? 11.773 11.798 11.902 1.00 47.06 94 ASN A N 1
ATOM 691 C CA . ASN A 1 94 ? 12.600 12.941 11.482 1.00 47.06 94 ASN A CA 1
ATOM 692 C C . ASN A 1 94 ? 13.820 12.488 10.663 1.00 47.06 94 ASN A C 1
ATOM 694 O O . ASN A 1 94 ? 14.878 12.216 11.245 1.00 47.06 94 ASN A O 1
ATOM 698 N N . PRO A 1 95 ? 13.649 12.270 9.342 1.00 51.22 95 PRO A N 1
ATOM 699 C CA . PRO A 1 95 ? 14.654 11.550 8.596 1.00 51.22 95 PRO A CA 1
ATOM 700 C C . PRO A 1 95 ? 15.889 12.444 8.613 1.00 51.22 95 PRO A C 1
ATOM 702 O O . PRO A 1 95 ? 15.775 13.633 8.308 1.00 51.22 95 PRO A O 1
ATOM 705 N N . PRO A 1 96 ? 17.067 11.920 8.990 1.00 47.34 96 PRO A N 1
ATOM 706 C CA . PRO A 1 96 ? 18.277 12.727 9.157 1.00 47.34 96 PRO A CA 1
ATOM 707 C C . PRO A 1 96 ? 18.743 13.377 7.843 1.00 47.34 96 PRO A C 1
ATOM 709 O O . PRO A 1 96 ? 19.742 14.089 7.820 1.00 47.34 96 PRO A O 1
ATOM 712 N N . PHE A 1 97 ? 18.039 13.112 6.742 1.00 52.06 97 PHE A N 1
ATOM 713 C CA . PHE A 1 97 ? 18.379 13.504 5.398 1.00 52.06 97 PHE A CA 1
ATOM 714 C C . PHE A 1 97 ? 17.116 13.879 4.609 1.00 52.06 97 PHE A C 1
ATOM 716 O O . PHE A 1 97 ? 16.150 13.117 4.561 1.00 52.06 97 PHE A O 1
ATOM 723 N N . ASN A 1 98 ? 17.133 15.046 3.961 1.00 55.94 98 ASN A N 1
ATOM 724 C CA . ASN A 1 98 ? 16.136 15.415 2.960 1.00 55.94 98 ASN A CA 1
ATOM 725 C C . ASN A 1 98 ? 16.514 14.721 1.633 1.00 55.94 98 ASN A C 1
ATOM 727 O O . ASN A 1 98 ? 17.566 15.054 1.086 1.00 55.94 98 ASN A O 1
ATOM 731 N N . PRO A 1 99 ? 15.688 13.803 1.086 1.00 52.75 99 PRO A N 1
ATOM 732 C CA . PRO A 1 99 ? 16.018 13.061 -0.137 1.00 52.75 99 PRO A CA 1
ATOM 733 C C . PRO A 1 99 ? 16.226 13.961 -1.365 1.00 52.75 99 PRO A C 1
ATOM 735 O O . PRO A 1 99 ? 16.835 13.534 -2.337 1.00 52.75 99 PRO A O 1
ATOM 738 N N . PHE A 1 100 ? 15.766 15.213 -1.310 1.00 57.16 100 PHE A N 1
ATOM 739 C CA . PHE A 1 100 ? 15.921 16.213 -2.367 1.00 57.16 100 PHE A CA 1
ATOM 740 C C . PHE A 1 100 ? 17.098 17.175 -2.140 1.00 57.16 100 PHE A C 1
ATOM 742 O O . PHE A 1 100 ? 17.240 18.144 -2.880 1.00 57.16 100 PHE A O 1
ATOM 749 N N . PHE A 1 101 ? 17.911 16.968 -1.098 1.00 53.78 101 PHE A N 1
ATOM 750 C CA . PHE A 1 101 ? 19.070 17.817 -0.795 1.00 53.78 101 PHE A CA 1
ATOM 751 C C . PHE A 1 101 ? 20.340 17.399 -1.558 1.00 53.78 101 PHE A C 1
ATOM 753 O O . PHE A 1 101 ? 21.360 18.073 -1.445 1.00 53.78 101 PHE A O 1
ATOM 760 N N . PHE A 1 102 ? 20.303 16.316 -2.346 1.00 50.41 102 PHE A N 1
ATOM 761 C CA . PHE A 1 102 ? 21.434 15.946 -3.199 1.00 50.41 102 PHE A CA 1
ATOM 762 C C . PHE A 1 102 ? 21.523 16.890 -4.411 1.00 50.41 102 PHE A C 1
ATOM 764 O O . PHE A 1 102 ? 20.574 16.952 -5.197 1.00 50.41 102 PHE A O 1
ATOM 771 N N . PRO A 1 103 ? 22.636 17.627 -4.587 1.00 40.78 103 PRO A N 1
ATOM 772 C CA . PRO A 1 103 ? 22.873 18.385 -5.804 1.00 40.78 103 PRO A CA 1
ATOM 773 C C . PRO A 1 103 ? 23.089 17.394 -6.953 1.00 40.78 103 PRO A C 1
ATOM 775 O O . PRO A 1 103 ? 23.854 16.438 -6.820 1.00 40.78 103 PRO A O 1
ATOM 778 N N . GLY A 1 104 ? 22.356 17.602 -8.045 1.00 39.72 104 GLY A N 1
ATOM 779 C CA . GLY A 1 104 ? 22.367 16.739 -9.219 1.00 39.72 104 GLY A CA 1
ATOM 780 C C . GLY A 1 104 ? 23.768 16.489 -9.783 1.00 39.72 104 GLY A C 1
ATOM 781 O O . GLY A 1 104 ? 24.645 17.352 -9.746 1.00 39.72 104 GLY A O 1
ATOM 782 N N . GLY A 1 105 ? 23.936 15.278 -10.302 1.00 39.09 105 GLY A N 1
ATOM 783 C CA . GLY A 1 105 ? 25.082 14.798 -11.062 1.00 39.09 105 GLY A CA 1
ATOM 784 C C . GLY A 1 105 ? 24.895 13.313 -11.393 1.00 39.09 105 GLY A C 1
ATOM 785 O O . GLY A 1 105 ? 24.203 12.594 -10.663 1.00 39.09 105 GLY A O 1
ATOM 786 N N . CYS A 1 106 ? 25.517 12.848 -12.475 1.00 38.94 106 CYS A N 1
ATOM 787 C CA . CYS A 1 106 ? 25.471 11.468 -12.941 1.00 38.94 106 CYS A CA 1
ATOM 788 C C . CYS A 1 106 ? 26.072 10.585 -11.846 1.00 38.94 106 CYS A C 1
ATOM 790 O O . CYS A 1 106 ? 27.275 10.625 -11.594 1.00 38.94 106 CYS A O 1
ATOM 792 N N . GLY A 1 107 ? 25.227 9.805 -11.169 1.00 42.19 107 GLY A N 1
ATOM 793 C CA . GLY A 1 107 ? 25.635 9.012 -10.004 1.00 42.19 107 GLY A CA 1
ATOM 794 C C . GLY A 1 107 ? 25.352 9.658 -8.642 1.00 42.19 107 GLY A C 1
ATOM 795 O O . GLY A 1 107 ? 25.945 9.237 -7.649 1.00 42.19 107 GLY A O 1
ATOM 796 N N . GLY A 1 108 ? 24.462 10.656 -8.575 1.00 38.44 108 GLY A N 1
ATOM 797 C CA . GLY A 1 108 ? 23.972 11.251 -7.330 1.00 38.44 108 GLY A CA 1
ATOM 798 C C . GLY A 1 108 ? 23.538 10.195 -6.308 1.00 38.44 108 GLY A C 1
ATOM 799 O O . GLY A 1 108 ? 22.798 9.268 -6.631 1.00 38.44 108 GLY A O 1
ATOM 800 N N . GLY A 1 109 ? 24.059 10.333 -5.084 1.00 41.34 109 GLY A N 1
ATOM 801 C CA . GLY A 1 109 ? 24.010 9.336 -4.018 1.00 41.34 109 GLY A CA 1
ATOM 802 C C . GLY A 1 109 ? 22.614 8.779 -3.783 1.00 41.34 109 GLY A C 1
ATOM 803 O O . GLY A 1 109 ? 21.683 9.504 -3.444 1.00 41.34 109 GLY A O 1
ATOM 804 N N . PHE A 1 110 ? 22.511 7.468 -3.956 1.00 51.00 110 PHE A N 1
ATOM 805 C CA . PHE A 1 110 ? 21.261 6.739 -3.983 1.00 51.00 110 PHE A CA 1
ATOM 806 C C . PHE A 1 110 ? 20.883 6.289 -2.583 1.00 51.00 110 PHE A C 1
ATOM 808 O O . PHE A 1 110 ? 21.614 5.504 -1.962 1.00 51.00 110 PHE A O 1
ATOM 815 N N . PRO A 1 111 ? 19.780 6.783 -2.018 1.00 49.59 111 PRO A N 1
ATOM 816 C CA . PRO A 1 111 ? 19.542 6.456 -0.651 1.00 49.59 111 PRO A CA 1
ATOM 817 C C . PRO A 1 111 ? 18.490 5.346 -0.553 1.00 49.59 111 PRO A C 1
ATOM 819 O O . PRO A 1 111 ? 17.284 5.549 -0.639 1.00 49.59 111 PRO A O 1
ATOM 822 N N . TYR A 1 112 ? 19.024 4.146 -0.342 1.00 52.59 112 TYR A N 1
ATOM 823 C CA . TYR A 1 112 ? 18.359 2.883 -0.035 1.00 52.59 112 TYR A CA 1
ATOM 824 C C . TYR A 1 112 ? 17.012 3.010 0.707 1.00 52.59 112 TYR A C 1
ATOM 826 O O . TYR A 1 112 ? 16.984 3.380 1.887 1.00 52.59 112 TYR A O 1
ATOM 834 N N . ILE A 1 113 ? 15.922 2.578 0.061 1.00 53.88 113 ILE A N 1
ATOM 835 C CA . ILE A 1 113 ? 14.698 2.133 0.746 1.00 53.88 113 ILE A CA 1
ATOM 836 C C . ILE A 1 113 ? 14.668 0.610 0.702 1.00 53.88 113 ILE A C 1
ATOM 838 O O . ILE A 1 113 ? 14.789 0.007 -0.359 1.00 53.88 113 ILE A O 1
ATOM 842 N N . ASN A 1 114 ? 14.474 -0.029 1.856 1.00 56.69 114 ASN A N 1
ATOM 843 C CA . ASN A 1 114 ? 14.276 -1.475 1.914 1.00 56.69 114 ASN A CA 1
ATOM 844 C C . ASN A 1 114 ? 12.865 -1.845 1.437 1.00 56.69 114 ASN A C 1
ATOM 846 O O . ASN A 1 114 ? 11.980 -2.109 2.253 1.00 56.69 114 ASN A O 1
ATOM 850 N N . ILE A 1 115 ? 12.642 -1.844 0.126 1.00 63.34 115 ILE A N 1
ATOM 851 C CA . ILE A 1 115 ? 11.433 -2.405 -0.471 1.00 63.34 115 ILE A CA 1
ATOM 852 C C . ILE A 1 115 ? 11.785 -3.823 -0.898 1.00 63.34 115 ILE A C 1
ATOM 854 O O . ILE A 1 115 ? 12.329 -4.041 -1.971 1.00 63.34 115 ILE A O 1
ATOM 858 N N . SER A 1 116 ? 11.551 -4.790 -0.013 1.00 59.22 116 SER A N 1
ATOM 859 C CA . SER A 1 116 ?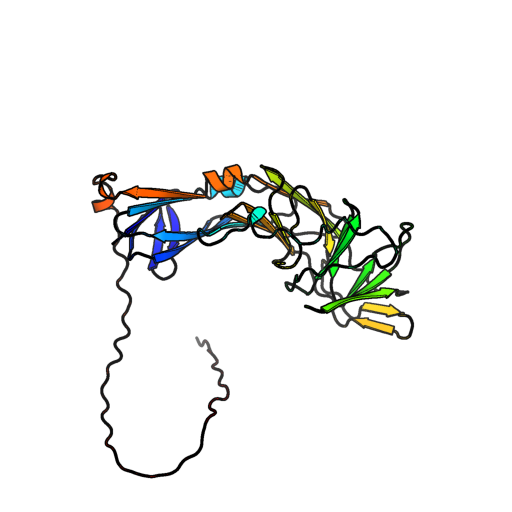 11.913 -6.199 -0.239 1.00 59.22 116 SER A CA 1
ATOM 860 C C . SER A 1 116 ? 10.813 -7.014 -0.922 1.00 59.22 116 SER A C 1
ATOM 862 O O . SER A 1 116 ? 11.027 -8.182 -1.242 1.00 59.22 116 SER A O 1
ATOM 864 N N . LYS A 1 117 ? 9.630 -6.424 -1.130 1.00 63.75 117 LYS A N 1
ATOM 865 C CA . LYS A 1 117 ? 8.449 -7.095 -1.680 1.00 63.75 117 LYS A CA 1
ATOM 866 C C . LYS A 1 117 ? 7.830 -6.275 -2.822 1.00 63.75 117 LYS A C 1
ATOM 868 O O . LYS A 1 117 ? 7.878 -5.055 -2.760 1.00 63.75 117 LYS A O 1
ATOM 873 N N . PRO A 1 118 ? 7.218 -6.910 -3.841 1.00 65.88 118 PRO A N 1
ATOM 874 C CA . PRO A 1 118 ? 7.359 -8.334 -4.159 1.00 65.88 118 PRO A CA 1
ATOM 875 C C . PRO A 1 118 ? 8.795 -8.704 -4.570 1.00 65.88 118 PRO A C 1
ATOM 877 O O . PRO A 1 118 ? 9.176 -9.860 -4.435 1.00 65.88 118 PRO A O 1
ATOM 880 N N . TYR A 1 119 ? 9.599 -7.716 -4.970 1.00 79.62 119 TYR A N 1
ATOM 881 C CA . TYR A 1 119 ? 11.013 -7.860 -5.304 1.00 79.62 119 TYR A CA 1
ATOM 882 C C . TYR A 1 119 ? 11.830 -6.747 -4.641 1.00 79.62 119 TYR A C 1
ATOM 884 O O . TYR A 1 119 ? 11.263 -5.699 -4.331 1.00 79.62 119 TYR A O 1
ATOM 892 N N . PRO A 1 120 ? 13.148 -6.934 -4.447 1.00 82.25 120 PRO A N 1
ATOM 893 C CA . PRO A 1 120 ? 14.033 -5.856 -4.027 1.00 82.25 120 PRO A CA 1
ATOM 894 C C . PRO A 1 120 ? 13.963 -4.661 -4.992 1.00 82.25 120 PRO A C 1
ATOM 896 O O . PRO A 1 120 ? 14.168 -4.817 -6.197 1.00 82.25 120 PRO A O 1
ATOM 899 N N . MET A 1 121 ? 13.677 -3.472 -4.467 1.00 83.31 121 MET A N 1
ATOM 900 C CA . MET A 1 121 ? 13.605 -2.212 -5.216 1.00 83.31 121 MET A CA 1
ATOM 901 C C . MET A 1 121 ? 14.301 -1.085 -4.444 1.00 83.31 121 MET A C 1
ATOM 903 O O . MET A 1 121 ? 14.400 -1.152 -3.219 1.00 83.31 121 MET A O 1
ATOM 907 N N . SER A 1 122 ? 14.759 -0.051 -5.153 1.00 80.38 122 SER A N 1
ATOM 908 C CA . SER A 1 122 ? 15.313 1.183 -4.569 1.00 80.38 122 SER A CA 1
ATOM 909 C C . SER A 1 122 ? 14.641 2.419 -5.175 1.00 80.38 122 SER A C 1
ATOM 911 O O . SER A 1 122 ? 13.923 2.310 -6.169 1.00 80.38 122 SER A O 1
ATOM 913 N N . LEU A 1 123 ? 14.854 3.594 -4.581 1.00 79.88 123 LEU A N 1
ATOM 914 C CA . LEU A 1 123 ? 14.422 4.863 -5.164 1.00 79.88 123 LEU A CA 1
ATOM 915 C C . LEU A 1 123 ? 15.598 5.596 -5.797 1.00 79.88 123 LEU A C 1
ATOM 917 O O . LEU A 1 123 ? 16.621 5.821 -5.156 1.00 79.88 123 LEU A O 1
ATOM 921 N N . LEU A 1 124 ? 15.392 6.053 -7.025 1.00 77.88 124 LEU A N 1
ATOM 922 C CA . LEU A 1 124 ? 16.247 7.018 -7.694 1.00 77.88 124 LEU A CA 1
ATOM 923 C C . LEU A 1 124 ? 15.518 8.361 -7.752 1.00 77.88 124 LEU A C 1
ATOM 925 O O . LEU A 1 124 ? 14.487 8.483 -8.412 1.00 77.88 124 LEU A O 1
ATOM 929 N N . VAL A 1 125 ? 16.057 9.365 -7.064 1.00 75.50 125 VAL A N 1
ATOM 930 C CA . VAL A 1 125 ? 15.540 10.738 -7.073 1.00 75.50 125 VAL A CA 1
ATOM 931 C C . VAL A 1 125 ? 16.428 11.573 -7.989 1.00 75.50 125 VAL A C 1
ATOM 933 O O . VAL A 1 125 ? 17.597 11.785 -7.683 1.00 75.50 125 VAL A O 1
ATOM 936 N N . ARG A 1 126 ? 15.878 12.043 -9.110 1.00 70.38 126 ARG A N 1
ATOM 937 C CA . ARG A 1 126 ? 16.573 12.935 -10.060 1.00 70.38 126 ARG A CA 1
ATOM 938 C C . ARG A 1 126 ? 16.090 14.383 -9.977 1.00 70.38 126 ARG A C 1
ATOM 940 O O . ARG A 1 126 ? 16.767 15.301 -10.421 1.00 70.38 126 ARG A O 1
ATOM 947 N N . GLY A 1 127 ? 14.944 14.585 -9.338 1.00 66.56 127 GLY A N 1
ATOM 948 C CA . GLY A 1 127 ? 14.330 15.879 -9.097 1.00 66.56 127 GLY A CA 1
ATOM 949 C C . GLY A 1 127 ? 13.070 15.717 -8.254 1.00 66.56 127 GLY A C 1
ATOM 950 O O . GLY A 1 127 ? 12.691 14.605 -7.887 1.00 66.56 127 GLY A O 1
ATOM 951 N N . ARG A 1 128 ? 12.396 16.830 -7.949 1.00 64.81 128 ARG A N 1
ATOM 952 C CA . ARG A 1 128 ? 11.157 16.808 -7.148 1.00 64.81 128 ARG A CA 1
ATOM 953 C C . ARG A 1 128 ? 10.013 16.043 -7.820 1.00 64.81 128 ARG A C 1
ATOM 955 O O . ARG A 1 128 ? 9.176 15.486 -7.121 1.00 64.81 128 ARG A O 1
ATOM 962 N N . GLU A 1 129 ? 9.993 16.002 -9.149 1.00 69.94 129 GLU A N 1
ATOM 963 C CA . GLU A 1 129 ? 8.945 15.337 -9.939 1.00 69.94 129 GLU A CA 1
ATOM 964 C C . GLU A 1 129 ? 9.415 14.012 -10.565 1.00 69.94 129 GLU A C 1
ATOM 966 O O . GLU A 1 129 ? 8.605 13.212 -11.045 1.00 69.94 129 GLU A O 1
ATOM 971 N N . GLU A 1 130 ? 10.722 13.751 -10.499 1.00 76.88 130 GLU A N 1
ATOM 972 C CA . GLU A 1 130 ? 11.408 12.630 -11.133 1.00 76.88 130 GLU A CA 1
ATOM 973 C C . GLU A 1 130 ? 11.928 11.652 -10.079 1.00 76.88 130 GLU A C 1
ATOM 975 O O . GLU A 1 130 ? 13.114 11.623 -9.735 1.00 76.88 130 GLU A O 1
ATOM 980 N N . ILE A 1 131 ? 11.004 10.859 -9.541 1.00 82.44 131 ILE A N 1
ATOM 981 C CA . ILE A 1 131 ? 11.298 9.811 -8.566 1.00 82.44 131 ILE A CA 1
ATOM 982 C C . ILE A 1 131 ? 10.974 8.468 -9.209 1.00 82.44 131 ILE A C 1
ATOM 984 O O . ILE A 1 131 ? 9.832 8.233 -9.594 1.00 82.44 131 ILE A O 1
ATOM 988 N N . TYR A 1 132 ? 11.961 7.587 -9.319 1.00 86.38 132 TYR A N 1
ATOM 989 C CA . TYR A 1 132 ? 11.836 6.285 -9.968 1.00 86.38 132 TYR A CA 1
ATOM 990 C C . TYR A 1 132 ? 12.002 5.164 -8.950 1.00 86.38 132 TYR A C 1
ATOM 992 O O . TYR A 1 132 ? 12.958 5.155 -8.177 1.00 86.38 132 TYR A O 1
ATOM 1000 N N . LEU A 1 133 ? 11.098 4.190 -8.977 1.00 87.56 133 LEU A N 1
ATOM 1001 C CA . LEU A 1 133 ? 11.225 2.946 -8.231 1.00 87.56 133 LEU A CA 1
ATOM 1002 C C . LEU A 1 133 ? 11.995 1.930 -9.083 1.00 87.56 133 LEU A C 1
ATOM 1004 O O . LEU A 1 133 ? 11.420 1.251 -9.930 1.00 87.56 133 LEU A O 1
ATOM 1008 N N . ILE A 1 134 ? 13.308 1.844 -8.885 1.00 87.81 134 ILE A N 1
ATOM 1009 C CA . ILE A 1 134 ? 14.179 0.973 -9.678 1.00 87.81 134 ILE A CA 1
ATOM 1010 C C . ILE A 1 134 ? 14.116 -0.475 -9.178 1.00 87.81 134 ILE A C 1
ATOM 1012 O O . ILE A 1 134 ? 14.190 -0.740 -7.977 1.00 87.81 134 ILE A O 1
ATOM 1016 N N . LEU A 1 135 ? 13.969 -1.419 -10.109 1.00 89.31 135 LEU A N 1
ATOM 1017 C CA . LEU A 1 135 ? 13.773 -2.842 -9.840 1.00 89.31 135 LEU A CA 1
ATOM 1018 C C . LEU A 1 135 ? 15.084 -3.620 -9.962 1.00 89.31 135 LEU A C 1
ATOM 1020 O O . LEU A 1 135 ? 15.751 -3.577 -10.995 1.00 89.31 135 LEU A O 1
ATOM 1024 N N . ASN A 1 136 ? 15.437 -4.363 -8.913 1.00 88.56 136 ASN A N 1
ATOM 1025 C CA . ASN A 1 136 ? 16.653 -5.170 -8.884 1.00 88.56 136 ASN A CA 1
ATOM 1026 C C . ASN A 1 136 ? 16.702 -6.211 -10.008 1.00 88.56 136 ASN A C 1
ATOM 1028 O O . ASN A 1 136 ? 15.711 -6.885 -10.278 1.00 88.56 136 ASN A O 1
ATOM 1032 N N . GLY A 1 137 ? 17.888 -6.407 -10.577 1.00 89.25 137 GLY A N 1
ATOM 1033 C CA . GLY A 1 137 ? 18.163 -7.445 -11.560 1.00 89.25 137 GLY A CA 1
ATOM 1034 C C . GLY A 1 137 ? 17.471 -7.196 -12.893 1.00 89.25 137 GLY A C 1
ATOM 1035 O O . GLY A 1 137 ? 17.076 -8.158 -13.543 1.00 89.25 137 GLY A O 1
ATOM 1036 N N . THR A 1 138 ? 17.286 -5.934 -13.292 1.00 93.56 138 THR A N 1
ATOM 1037 C CA . THR A 1 138 ? 16.596 -5.583 -14.540 1.00 93.56 138 THR A CA 1
ATOM 1038 C C . THR A 1 138 ? 17.320 -4.510 -15.344 1.00 93.56 138 THR A C 1
ATOM 1040 O O . THR A 1 138 ? 18.161 -3.783 -14.814 1.00 93.56 138 THR A O 1
ATOM 1043 N N . PHE A 1 139 ? 17.004 -4.427 -16.639 1.00 93.00 139 PHE A N 1
ATOM 1044 C CA . PHE A 1 139 ? 17.449 -3.343 -17.512 1.00 93.00 139 PHE A CA 1
ATOM 1045 C C . PHE A 1 139 ? 16.397 -2.240 -17.515 1.00 93.00 139 PHE A C 1
ATOM 1047 O O . PHE A 1 139 ? 15.241 -2.472 -17.880 1.00 93.00 139 PHE A O 1
ATOM 1054 N N . MET A 1 140 ? 16.792 -1.041 -17.106 1.00 91.19 140 MET A N 1
ATOM 1055 C CA . MET A 1 140 ? 15.888 0.093 -16.972 1.00 91.19 140 MET A CA 1
ATOM 1056 C C . MET A 1 140 ? 16.445 1.304 -17.697 1.00 91.19 140 MET A C 1
ATOM 1058 O O . MET A 1 140 ? 17.643 1.581 -17.662 1.00 91.19 140 MET A O 1
ATOM 1062 N N . HIS A 1 141 ? 15.553 2.048 -18.334 1.00 86.44 141 HIS A N 1
ATOM 1063 C CA . HIS A 1 141 ? 15.891 3.336 -18.904 1.00 86.44 141 HIS A CA 1
ATOM 1064 C C . HIS A 1 141 ? 15.846 4.396 -17.801 1.00 86.44 141 HIS A C 1
ATOM 1066 O O . HIS A 1 141 ? 14.757 4.746 -17.340 1.00 86.44 141 HIS A O 1
ATOM 1072 N N . LEU A 1 142 ? 17.015 4.876 -17.370 1.00 78.50 142 LEU A N 1
ATOM 1073 C CA . LEU A 1 142 ? 17.149 5.810 -16.243 1.00 78.50 142 LEU A CA 1
ATOM 1074 C C . LEU A 1 142 ? 17.612 7.209 -16.661 1.00 78.50 142 LEU A C 1
ATOM 1076 O O . LEU A 1 142 ? 17.480 8.135 -15.865 1.00 78.50 142 LEU A O 1
ATOM 1080 N N . GLY A 1 143 ? 18.064 7.376 -17.910 1.00 65.31 143 GLY A N 1
ATOM 1081 C CA . GLY A 1 143 ? 18.528 8.648 -18.475 1.00 65.31 143 GLY A CA 1
ATOM 1082 C C . GLY A 1 143 ? 19.856 9.155 -17.881 1.00 65.31 143 GLY A C 1
ATOM 1083 O O . GLY A 1 143 ? 20.258 8.721 -16.806 1.00 65.31 143 GLY A O 1
ATOM 1084 N N . ASP A 1 144 ? 20.539 10.076 -18.561 1.00 58.44 144 ASP A N 1
ATOM 1085 C CA . ASP A 1 144 ? 21.686 10.838 -18.033 1.00 58.44 144 ASP A CA 1
ATOM 1086 C C . ASP A 1 144 ? 21.285 12.266 -17.619 1.00 58.44 144 ASP A C 1
ATOM 1088 O O . ASP A 1 144 ? 20.134 12.668 -17.812 1.00 58.44 144 ASP A O 1
ATOM 1092 N N . ASP A 1 145 ? 22.211 13.032 -17.027 1.00 46.38 145 ASP A N 1
ATOM 1093 C CA . ASP A 1 145 ? 22.000 14.416 -16.552 1.00 46.38 145 ASP A CA 1
ATOM 1094 C C . ASP A 1 145 ? 21.502 15.398 -17.627 1.00 46.38 145 ASP A C 1
ATOM 1096 O O . ASP A 1 145 ? 20.954 16.445 -17.288 1.00 46.38 145 ASP A O 1
ATOM 1100 N N . GLU A 1 146 ? 21.668 15.071 -18.910 1.00 49.47 146 GLU A N 1
ATOM 1101 C CA . GLU A 1 146 ? 21.208 15.873 -20.049 1.00 49.47 146 GLU A CA 1
ATOM 1102 C C . GLU A 1 146 ? 19.843 15.399 -20.582 1.00 49.47 146 GLU A C 1
ATOM 1104 O O . GLU A 1 146 ? 19.339 15.920 -21.578 1.00 49.47 146 GLU A O 1
ATOM 1109 N N . GLY A 1 147 ? 19.237 14.398 -19.936 1.00 50.56 147 GLY A N 1
ATOM 1110 C CA . GLY A 1 147 ? 17.982 13.781 -20.357 1.00 50.56 147 GLY A CA 1
ATOM 1111 C C . GLY A 1 147 ? 18.140 12.785 -21.508 1.00 50.56 147 GLY A C 1
ATOM 1112 O O . GLY A 1 147 ? 17.133 12.324 -22.050 1.00 50.56 147 GLY A O 1
ATOM 1113 N N . LYS A 1 148 ? 19.369 12.418 -21.897 1.00 56.38 148 LYS A N 1
ATOM 1114 C CA . LYS A 1 148 ? 19.591 11.406 -22.933 1.00 56.38 148 LYS A CA 1
ATOM 1115 C C . LYS A 1 148 ? 19.392 10.011 -22.370 1.00 56.38 148 LYS A C 1
ATOM 1117 O O . LYS A 1 148 ? 19.663 9.709 -21.212 1.00 56.38 148 LYS A O 1
ATOM 1122 N N . ALA A 1 149 ? 18.898 9.148 -23.238 1.00 57.62 149 ALA A N 1
ATOM 1123 C CA . ALA A 1 149 ? 18.509 7.788 -22.946 1.00 57.62 149 ALA A CA 1
ATOM 1124 C C . ALA A 1 149 ? 19.693 6.872 -22.582 1.00 57.62 149 ALA A C 1
ATOM 1126 O O . ALA A 1 149 ? 20.286 6.260 -23.467 1.00 57.62 149 ALA A O 1
ATOM 1127 N N . CYS A 1 150 ? 20.016 6.724 -21.293 1.00 78.12 150 CYS A N 1
ATOM 1128 C CA . CYS A 1 150 ? 20.931 5.684 -20.814 1.00 78.12 150 CYS A CA 1
ATOM 1129 C C . CYS A 1 150 ? 20.151 4.492 -20.247 1.00 78.12 150 CYS A C 1
ATOM 1131 O O . CYS A 1 150 ? 19.266 4.652 -19.395 1.00 78.12 150 CYS A O 1
ATOM 1133 N N . VAL A 1 151 ? 20.490 3.293 -20.727 1.00 86.19 151 VAL A N 1
ATOM 1134 C CA . VAL A 1 151 ? 19.980 2.023 -20.203 1.00 86.19 151 VAL A CA 1
ATOM 1135 C C . VAL A 1 151 ? 20.971 1.488 -19.182 1.00 86.19 151 VAL A C 1
ATOM 1137 O O . VAL A 1 151 ? 22.148 1.305 -19.489 1.00 86.19 151 VAL A O 1
ATOM 1140 N N . SER A 1 152 ? 20.477 1.189 -17.986 1.00 88.62 152 SER A N 1
ATOM 1141 C CA . SER A 1 152 ? 21.282 0.649 -16.895 1.00 88.62 152 SER A CA 1
ATOM 1142 C C . SER A 1 152 ? 20.770 -0.721 -16.477 1.00 88.62 152 SER A C 1
ATOM 1144 O O . SER A 1 152 ? 19.566 -0.931 -16.321 1.00 88.62 152 SER A O 1
ATOM 1146 N N . TYR A 1 153 ? 21.690 -1.650 -16.248 1.00 89.94 153 TYR A N 1
ATOM 1147 C CA . TYR A 1 153 ? 21.446 -2.837 -15.448 1.00 89.94 153 TYR A CA 1
ATOM 1148 C C . TYR A 1 153 ? 21.483 -2.460 -13.964 1.00 89.94 153 TYR A C 1
ATOM 1150 O O . TYR A 1 153 ? 22.476 -1.918 -13.475 1.00 89.94 153 TYR A O 1
ATOM 1158 N N . VAL A 1 154 ? 20.383 -2.727 -13.263 1.00 88.25 154 VAL A N 1
ATOM 1159 C CA . VAL A 1 154 ? 20.185 -2.354 -11.860 1.00 88.25 154 VAL A CA 1
ATOM 1160 C C . VAL A 1 154 ? 20.496 -3.538 -10.955 1.00 88.25 154 VAL A C 1
ATOM 1162 O O . VAL A 1 154 ? 19.894 -4.600 -11.098 1.00 88.25 154 VAL A O 1
ATOM 1165 N N . VAL A 1 155 ? 21.364 -3.345 -9.964 1.00 85.75 155 VAL A N 1
ATOM 1166 C CA . VAL A 1 155 ? 21.593 -4.307 -8.881 1.00 85.75 155 VAL A CA 1
ATOM 1167 C C . VAL A 1 155 ? 21.351 -3.624 -7.542 1.00 85.75 155 VAL A C 1
ATOM 1169 O O . VAL A 1 155 ? 22.117 -2.763 -7.130 1.00 85.75 155 VAL A O 1
ATOM 1172 N N . VAL A 1 156 ? 20.297 -4.017 -6.838 1.00 77.00 156 VAL A N 1
ATOM 1173 C CA . VAL A 1 156 ? 19.974 -3.562 -5.483 1.00 77.00 156 VAL A CA 1
ATOM 1174 C C . VAL A 1 156 ? 20.440 -4.624 -4.493 1.00 77.00 156 VAL A C 1
ATOM 1176 O O . VAL A 1 156 ? 19.999 -5.773 -4.542 1.00 77.00 156 VAL A O 1
ATOM 1179 N N . TYR A 1 157 ? 21.303 -4.231 -3.562 1.00 73.31 157 TYR A N 1
ATOM 1180 C CA . TYR A 1 157 ? 21.769 -5.054 -2.454 1.00 73.31 157 TYR A CA 1
ATOM 1181 C C . TYR A 1 157 ? 21.013 -4.672 -1.174 1.00 73.31 157 TYR A C 1
ATOM 1183 O O . TYR A 1 157 ? 21.288 -3.618 -0.585 1.00 73.31 157 TYR A O 1
ATOM 1191 N N . PRO A 1 158 ? 20.089 -5.521 -0.683 1.00 66.44 158 PRO A N 1
ATOM 1192 C CA . PRO A 1 158 ? 19.393 -5.272 0.573 1.00 66.44 158 PRO A CA 1
ATOM 1193 C C . PRO A 1 158 ? 20.374 -4.959 1.714 1.00 66.44 158 PRO A C 1
ATOM 1195 O O . PRO A 1 158 ? 21.270 -5.737 2.032 1.00 66.44 158 PRO A O 1
ATOM 1198 N N . GLY A 1 159 ? 20.221 -3.780 2.311 1.00 59.66 159 GLY A N 1
ATOM 1199 C CA . GLY A 1 159 ? 21.014 -3.264 3.426 1.00 59.66 159 GLY A CA 1
ATOM 1200 C C . GLY A 1 159 ? 22.366 -2.658 3.043 1.00 59.66 159 GLY A C 1
ATOM 1201 O O . GLY A 1 159 ? 23.066 -2.185 3.937 1.00 59.66 159 GLY A O 1
ATOM 1202 N N . ARG A 1 160 ? 22.749 -2.672 1.758 1.00 64.62 160 ARG A N 1
ATOM 1203 C CA . ARG A 1 160 ? 24.091 -2.272 1.292 1.00 64.62 160 ARG A CA 1
ATOM 1204 C C . ARG A 1 160 ? 24.100 -1.257 0.138 1.00 64.62 160 ARG A C 1
ATOM 1206 O O . ARG A 1 160 ? 25.181 -0.803 -0.217 1.00 64.62 160 ARG A O 1
ATOM 1213 N N . GLY A 1 161 ? 22.933 -0.870 -0.384 1.00 68.50 161 GLY A N 1
ATOM 1214 C CA . GLY A 1 161 ? 22.781 0.119 -1.462 1.00 68.50 161 GLY A CA 1
ATOM 1215 C C . GLY A 1 161 ? 22.560 -0.529 -2.827 1.00 68.50 161 GLY A C 1
ATOM 1216 O O . GLY A 1 161 ? 22.093 -1.663 -2.913 1.00 68.50 161 GLY A O 1
ATOM 1217 N N . GLU A 1 162 ? 22.899 0.179 -3.892 1.00 75.19 162 GLU A N 1
ATOM 1218 C CA . GLU A 1 162 ? 22.705 -0.239 -5.276 1.00 75.19 162 GLU A CA 1
ATOM 1219 C C . GLU A 1 162 ? 23.954 -0.026 -6.133 1.00 75.19 162 GLU A C 1
ATOM 1221 O O . GLU A 1 162 ? 24.850 0.755 -5.820 1.00 75.19 162 GLU A O 1
ATOM 1226 N N . HIS A 1 163 ? 23.994 -0.747 -7.245 1.00 81.69 163 HIS A N 1
ATOM 1227 C CA . HIS A 1 163 ? 24.970 -0.619 -8.305 1.00 81.69 163 HIS A CA 1
ATOM 1228 C C . HIS A 1 163 ? 24.238 -0.526 -9.642 1.00 81.69 163 HIS A C 1
ATOM 1230 O O . HIS A 1 163 ? 23.308 -1.291 -9.901 1.00 81.69 163 HIS A O 1
ATOM 1236 N N . LEU A 1 164 ? 24.676 0.407 -10.484 1.00 83.00 164 LEU A N 1
ATOM 1237 C CA . LEU A 1 164 ? 24.161 0.612 -11.830 1.00 83.00 164 LEU A CA 1
ATOM 1238 C C . LEU A 1 164 ? 25.308 0.410 -12.826 1.00 83.00 164 LEU A C 1
ATOM 1240 O O . LEU A 1 164 ? 26.353 1.046 -12.698 1.00 83.00 164 LEU A O 1
ATOM 1244 N N . GLU A 1 165 ? 25.105 -0.462 -13.812 1.00 85.81 165 GLU A N 1
ATOM 1245 C CA . GLU A 1 165 ? 26.030 -0.683 -14.932 1.00 85.81 165 GLU A CA 1
ATOM 1246 C C . GLU A 1 165 ? 25.340 -0.225 -16.223 1.00 85.81 165 GLU A C 1
ATOM 1248 O O . GLU A 1 165 ? 24.276 -0.743 -16.553 1.00 85.81 165 GLU A O 1
ATOM 1253 N N . THR A 1 166 ? 25.910 0.732 -16.959 1.00 86.94 166 THR A N 1
ATOM 1254 C CA . THR A 1 166 ? 25.383 1.111 -18.282 1.00 86.94 166 THR A CA 1
ATOM 1255 C C . THR A 1 166 ? 25.523 -0.061 -19.252 1.00 86.94 166 THR A C 1
ATOM 1257 O O . THR A 1 166 ? 26.577 -0.695 -19.316 1.00 86.94 166 THR A O 1
ATOM 1260 N N . VAL A 1 167 ? 24.469 -0.344 -20.017 1.00 89.00 167 VAL A N 1
ATOM 1261 C CA . VAL A 1 167 ? 24.427 -1.456 -20.974 1.00 89.00 167 VAL A CA 1
ATOM 1262 C C . VAL A 1 167 ? 23.928 -1.014 -22.348 1.00 89.00 167 VAL A C 1
ATOM 1264 O O . VAL A 1 167 ? 23.174 -0.053 -22.480 1.00 89.00 167 VAL A O 1
ATOM 1267 N N . GLU A 1 168 ? 24.305 -1.771 -23.374 1.00 90.06 168 GLU A N 1
ATOM 1268 C CA . GLU A 1 168 ? 23.856 -1.604 -24.758 1.00 90.06 168 GLU A CA 1
ATOM 1269 C C . GLU A 1 168 ? 23.042 -2.819 -25.224 1.00 90.06 168 GLU A C 1
ATOM 1271 O O . GLU A 1 168 ? 23.187 -3.923 -24.694 1.00 90.06 168 GLU A O 1
ATOM 1276 N N . ASN A 1 169 ? 22.219 -2.644 -26.262 1.00 90.56 169 ASN A N 1
ATOM 1277 C CA . ASN A 1 169 ? 21.486 -3.732 -26.928 1.00 90.56 169 ASN A CA 1
ATOM 1278 C C . ASN A 1 169 ? 20.663 -4.611 -25.968 1.00 90.56 169 ASN A C 1
ATOM 1280 O O . ASN A 1 169 ? 20.657 -5.838 -26.084 1.00 90.56 169 ASN A O 1
ATOM 1284 N N . ALA A 1 170 ? 19.983 -3.984 -25.004 1.00 92.31 170 ALA A N 1
ATOM 1285 C CA . ALA A 1 170 ? 19.066 -4.686 -24.118 1.00 92.31 170 ALA A CA 1
ATOM 1286 C C . ALA A 1 170 ? 17.879 -5.249 -24.918 1.00 92.31 170 ALA A C 1
ATOM 1288 O O . ALA A 1 170 ? 17.178 -4.507 -25.603 1.00 92.31 170 ALA A O 1
ATOM 1289 N N . THR A 1 171 ? 17.633 -6.556 -24.820 1.00 95.81 171 THR A N 1
ATOM 1290 C CA . THR A 1 171 ? 16.517 -7.222 -25.520 1.00 95.81 171 THR A CA 1
ATOM 1291 C C . THR A 1 171 ? 15.163 -6.951 -24.874 1.00 95.81 171 THR A C 1
ATOM 1293 O O . THR A 1 171 ? 14.127 -7.171 -25.496 1.00 95.81 171 THR A O 1
ATOM 1296 N N . TYR A 1 172 ? 15.163 -6.457 -23.636 1.00 95.25 172 TYR A N 1
ATOM 1297 C CA . TYR A 1 172 ? 13.976 -6.011 -22.929 1.00 95.25 172 TYR A CA 1
ATOM 1298 C C . TYR A 1 172 ? 14.326 -4.848 -22.008 1.00 95.25 172 TYR A C 1
ATOM 1300 O O . TYR A 1 172 ? 15.341 -4.889 -21.313 1.00 95.25 172 TYR A O 1
ATOM 1308 N N . LEU A 1 173 ? 13.463 -3.836 -21.983 1.00 92.94 173 LEU A N 1
ATOM 1309 C CA . LEU A 1 173 ? 13.534 -2.715 -21.055 1.00 92.94 173 LEU A CA 1
ATOM 1310 C C . LEU A 1 173 ? 12.296 -2.749 -20.177 1.00 92.94 173 LEU A C 1
ATOM 1312 O O . LEU A 1 173 ? 11.183 -2.856 -20.690 1.00 92.94 173 LEU A O 1
ATOM 1316 N N . VAL A 1 174 ? 12.487 -2.639 -18.864 1.00 94.56 174 VAL A N 1
ATOM 1317 C CA . VAL A 1 174 ? 11.359 -2.563 -17.940 1.00 94.56 174 VAL A CA 1
ATOM 1318 C C . VAL A 1 174 ? 10.577 -1.279 -18.220 1.00 94.56 174 VAL A C 1
ATOM 1320 O O . VAL A 1 174 ? 11.142 -0.188 -18.098 1.00 94.56 174 VAL A O 1
ATOM 1323 N N . PRO A 1 175 ? 9.294 -1.384 -18.601 1.00 94.62 175 PRO A N 1
ATOM 1324 C CA . PRO A 1 175 ? 8.468 -0.217 -18.849 1.00 94.62 175 PRO A CA 1
ATOM 1325 C C . PRO A 1 175 ? 8.076 0.461 -17.536 1.00 94.62 175 PRO A C 1
ATOM 1327 O O . PRO A 1 175 ? 7.965 -0.175 -16.483 1.00 94.62 175 PRO A O 1
ATOM 1330 N N . TRP A 1 176 ? 7.806 1.757 -17.634 1.00 93.06 176 TRP A N 1
ATOM 1331 C CA . TRP A 1 176 ? 7.385 2.603 -16.525 1.00 93.06 176 TRP A CA 1
ATOM 1332 C C . TRP A 1 176 ? 5.891 2.911 -16.598 1.00 93.06 176 TRP A C 1
ATOM 1334 O O . TRP A 1 176 ? 5.343 3.058 -17.68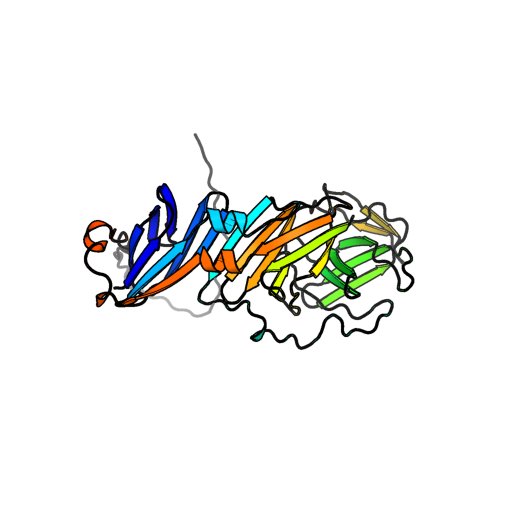7 1.00 93.06 176 TRP A O 1
ATOM 1344 N N . ALA A 1 177 ? 5.260 3.077 -15.442 1.00 95.38 177 ALA A N 1
ATOM 1345 C CA . ALA A 1 177 ? 3.978 3.750 -15.272 1.00 95.38 177 ALA A CA 1
ATOM 1346 C C . ALA A 1 177 ? 4.153 4.928 -14.308 1.00 95.38 177 ALA A C 1
ATOM 1348 O O . ALA A 1 177 ? 4.998 4.874 -13.412 1.00 95.38 177 ALA A O 1
ATOM 1349 N N . ARG A 1 178 ? 3.356 5.984 -14.466 1.00 95.25 178 ARG A N 1
ATOM 1350 C CA . ARG A 1 178 ? 3.310 7.098 -13.516 1.00 95.25 178 ARG A CA 1
ATOM 1351 C C . ARG A 1 178 ? 2.255 6.802 -12.458 1.00 95.25 178 ARG A C 1
ATOM 1353 O O . ARG A 1 178 ? 1.129 6.449 -12.790 1.00 95.25 178 ARG A O 1
ATOM 1360 N N . LEU A 1 179 ? 2.620 6.956 -11.194 1.00 95.12 179 LEU A N 1
ATOM 1361 C CA . LEU A 1 179 ? 1.746 6.787 -10.044 1.00 95.12 179 LEU A CA 1
ATOM 1362 C C . LEU A 1 179 ? 1.768 8.059 -9.203 1.00 95.12 179 LEU A C 1
ATOM 1364 O O . LEU A 1 179 ? 2.809 8.437 -8.668 1.00 95.12 179 LEU A O 1
ATOM 1368 N N . GLU A 1 180 ? 0.613 8.688 -9.061 1.00 95.50 180 GLU A N 1
ATOM 1369 C CA . GLU A 1 180 ? 0.414 9.876 -8.241 1.00 95.50 180 GLU A CA 1
ATOM 1370 C C . GLU A 1 180 ? -0.345 9.514 -6.970 1.00 95.50 180 GLU A C 1
ATOM 1372 O O . GLU A 1 180 ? -1.348 8.806 -7.004 1.00 95.50 180 GLU A O 1
ATOM 1377 N N . VAL A 1 181 ? 0.141 9.990 -5.830 1.00 94.94 181 VAL A N 1
ATOM 1378 C CA . VAL A 1 181 ? -0.441 9.727 -4.517 1.00 94.94 181 VAL A CA 1
ATOM 1379 C C . VAL A 1 181 ? -0.743 11.057 -3.849 1.00 94.94 181 VAL A C 1
ATOM 1381 O O . VAL A 1 181 ? 0.154 11.866 -3.602 1.00 94.94 181 VAL A O 1
ATOM 1384 N N . SER A 1 182 ? -2.013 11.284 -3.543 1.00 96.81 182 SER A N 1
ATOM 1385 C CA . SER A 1 182 ? -2.515 12.487 -2.888 1.00 96.81 182 SER A CA 1
ATOM 1386 C C . SER A 1 182 ? -3.387 12.127 -1.690 1.00 96.81 182 SER A C 1
ATOM 1388 O O . SER A 1 182 ? -3.819 10.983 -1.516 1.00 96.81 182 SER A O 1
ATOM 1390 N N . SER A 1 183 ? -3.613 13.102 -0.814 1.00 96.50 183 SER A N 1
ATOM 1391 C CA . SER A 1 183 ? -4.495 12.905 0.327 1.00 96.50 183 SER A CA 1
ATOM 1392 C C . SER A 1 183 ? -5.147 14.191 0.797 1.00 96.50 183 SER A C 1
ATOM 1394 O O . SER A 1 183 ? -4.674 15.291 0.510 1.00 96.50 183 SER A O 1
ATOM 1396 N N . LYS A 1 184 ? -6.208 14.024 1.585 1.00 96.81 184 LYS A N 1
ATOM 1397 C CA . LYS A 1 184 ? -6.818 15.074 2.390 1.00 96.81 184 LYS A CA 1
ATOM 1398 C C . LYS A 1 184 ? -6.784 14.668 3.873 1.00 96.81 184 LYS A C 1
ATOM 1400 O O . LYS A 1 184 ? -7.362 13.631 4.199 1.00 96.81 184 LYS A O 1
ATOM 1405 N N . PRO A 1 185 ? -6.138 15.451 4.756 1.00 94.50 185 PRO A N 1
ATOM 1406 C CA . PRO A 1 185 ? -5.274 16.599 4.452 1.00 94.50 185 PRO A CA 1
ATOM 1407 C C . PRO A 1 185 ? -4.012 16.192 3.671 1.00 94.50 185 PRO A C 1
ATOM 1409 O O . PRO A 1 185 ? -3.701 15.008 3.556 1.00 94.50 185 PRO A O 1
ATOM 1412 N N . GLU A 1 186 ? -3.296 17.167 3.112 1.00 93.00 186 GLU A N 1
ATOM 1413 C CA . GLU A 1 186 ? -1.981 16.946 2.491 1.00 93.00 186 GLU A CA 1
ATOM 1414 C C . GLU A 1 186 ? -0.880 16.741 3.548 1.00 93.00 186 GLU A C 1
ATOM 1416 O O . GLU A 1 186 ? -1.062 17.035 4.731 1.00 93.00 186 GLU A O 1
ATOM 1421 N N . GLY A 1 187 ? 0.295 16.269 3.123 1.00 87.31 187 GLY A N 1
ATOM 1422 C CA . GLY A 1 187 ? 1.455 16.084 3.996 1.00 87.31 187 GLY A CA 1
ATOM 1423 C C . GLY A 1 187 ? 1.422 14.793 4.814 1.00 87.31 187 GLY A C 1
ATOM 1424 O O . GLY A 1 187 ? 2.119 14.700 5.828 1.00 87.31 187 GLY A O 1
ATOM 1425 N N . LEU A 1 188 ? 0.627 13.807 4.391 1.00 89.94 188 LEU A N 1
ATOM 1426 C CA . LEU A 1 188 ? 0.527 12.503 5.045 1.00 89.94 188 LEU A CA 1
ATOM 1427 C C . LEU A 1 188 ? 1.637 11.564 4.587 1.00 89.94 188 LEU A C 1
ATOM 1429 O O . LEU A 1 188 ? 2.103 11.644 3.453 1.00 89.94 188 LEU A O 1
ATOM 1433 N N . THR A 1 189 ? 2.041 10.659 5.474 1.00 88.25 189 THR A N 1
ATOM 1434 C CA . THR A 1 189 ? 3.100 9.675 5.228 1.00 88.25 189 THR A CA 1
ATOM 1435 C C . THR A 1 189 ? 2.689 8.710 4.115 1.00 88.25 189 THR A C 1
ATOM 1437 O O . THR A 1 189 ? 1.608 8.124 4.175 1.00 88.25 189 THR A O 1
ATOM 1440 N N . VAL A 1 190 ? 3.568 8.488 3.138 1.00 87.62 190 VAL A N 1
ATOM 1441 C CA . VAL A 1 190 ? 3.374 7.544 2.030 1.00 87.62 190 VAL A CA 1
ATOM 1442 C C . VAL A 1 190 ? 4.326 6.356 2.156 1.00 87.62 190 VAL A C 1
ATOM 1444 O O . VAL A 1 190 ? 5.531 6.515 2.358 1.00 87.62 190 VAL A O 1
ATOM 1447 N N . TYR A 1 191 ? 3.779 5.158 1.966 1.00 84.94 191 TYR A N 1
ATOM 1448 C CA . TYR A 1 191 ? 4.496 3.891 1.872 1.00 84.94 191 TYR A CA 1
ATOM 1449 C C . TYR A 1 191 ? 4.261 3.266 0.503 1.00 84.94 191 TYR A C 1
ATOM 1451 O O . TYR A 1 191 ? 3.160 3.324 -0.036 1.00 84.94 191 TYR A O 1
ATOM 1459 N N . ILE A 1 192 ? 5.272 2.612 -0.058 1.00 86.12 192 ILE A N 1
ATOM 1460 C CA . ILE A 1 192 ? 5.144 1.913 -1.340 1.00 86.12 192 ILE A CA 1
ATOM 1461 C C . ILE A 1 192 ? 5.701 0.509 -1.168 1.00 86.12 192 ILE A C 1
ATOM 1463 O O . ILE A 1 192 ? 6.798 0.329 -0.643 1.00 86.12 192 ILE A O 1
ATOM 1467 N N . ASN A 1 193 ? 4.928 -0.491 -1.589 1.00 83.25 193 ASN A N 1
ATOM 1468 C CA . ASN A 1 193 ? 5.308 -1.900 -1.624 1.00 83.25 193 ASN A CA 1
ATOM 1469 C C . ASN A 1 193 ? 5.829 -2.450 -0.279 1.00 83.25 193 ASN A C 1
ATOM 1471 O O . ASN A 1 193 ? 6.660 -3.354 -0.230 1.00 83.25 193 ASN A O 1
ATOM 1475 N N . GLY A 1 194 ? 5.313 -1.915 0.834 1.00 67.75 194 GLY A N 1
ATOM 1476 C CA . GLY A 1 194 ? 5.734 -2.305 2.182 1.00 67.75 194 GLY A CA 1
ATOM 1477 C C . GLY A 1 194 ? 7.158 -1.863 2.540 1.00 67.75 194 GLY A C 1
ATOM 1478 O O . GLY A 1 194 ? 7.767 -2.454 3.429 1.00 67.75 194 GLY A O 1
ATOM 1479 N N . GLY A 1 195 ? 7.710 -0.864 1.844 1.00 62.91 195 GLY A N 1
ATOM 1480 C CA . GLY A 1 195 ? 8.990 -0.251 2.179 1.00 62.91 195 GLY A CA 1
ATOM 1481 C C . GLY A 1 195 ? 8.927 0.519 3.492 1.00 62.91 195 GLY A C 1
ATOM 1482 O O . GLY A 1 195 ? 8.286 1.562 3.563 1.00 62.91 195 GLY A O 1
ATOM 1483 N N . TYR A 1 196 ? 9.633 0.027 4.509 1.00 52.78 196 TYR A N 1
ATOM 1484 C CA . TYR A 1 196 ? 9.767 0.673 5.818 1.00 52.78 196 TYR A CA 1
ATOM 1485 C C . TYR A 1 196 ? 11.250 0.854 6.162 1.00 52.78 196 TYR A C 1
ATOM 1487 O O . TYR A 1 196 ? 11.776 0.138 7.010 1.00 52.78 196 TYR A O 1
ATOM 1495 N N . SER A 1 197 ? 11.978 1.757 5.494 1.00 47.59 197 SER A N 1
ATOM 1496 C CA . SER A 1 197 ? 13.282 2.202 6.019 1.00 47.59 197 SER A CA 1
ATOM 1497 C C . SER A 1 197 ? 13.892 3.399 5.284 1.00 47.59 197 SER A C 1
ATOM 1499 O O . SER A 1 197 ? 13.845 3.461 4.061 1.00 47.59 197 SER A O 1
ATOM 1501 N N . ARG A 1 198 ? 14.549 4.269 6.067 1.00 49.09 198 ARG A N 1
ATOM 1502 C CA . ARG A 1 198 ? 15.364 5.466 5.751 1.00 49.09 198 ARG A CA 1
ATOM 1503 C C . ARG A 1 198 ? 14.667 6.711 5.193 1.00 49.09 198 ARG A C 1
ATOM 1505 O O . ARG A 1 198 ? 15.119 7.797 5.541 1.00 49.09 198 ARG A O 1
ATOM 1512 N N . TYR A 1 199 ? 13.580 6.589 4.432 1.00 57.50 199 TYR A N 1
ATOM 1513 C CA . TYR A 1 199 ? 12.870 7.749 3.873 1.00 57.50 199 TYR A CA 1
ATOM 1514 C C . TYR A 1 199 ? 11.389 7.725 4.176 1.00 57.50 199 TYR A C 1
ATOM 1516 O O . TYR A 1 199 ? 10.750 6.676 4.126 1.00 57.50 199 TYR A O 1
ATOM 1524 N N . ILE A 1 200 ? 10.858 8.915 4.443 1.00 68.81 200 ILE A N 1
ATOM 1525 C CA . ILE A 1 200 ? 9.427 9.156 4.440 1.00 68.81 200 ILE A CA 1
ATOM 1526 C C . ILE A 1 200 ? 9.104 10.023 3.240 1.00 68.81 200 ILE A C 1
ATOM 1528 O O . ILE A 1 200 ? 9.649 11.117 3.087 1.00 68.81 200 ILE A O 1
ATOM 1532 N N . LEU A 1 201 ? 8.213 9.509 2.405 1.00 79.88 201 LEU A N 1
ATOM 1533 C CA . LEU A 1 201 ? 7.559 10.265 1.355 1.00 79.88 201 LEU A CA 1
ATOM 1534 C C . LEU A 1 201 ? 6.285 10.879 1.932 1.00 79.88 201 LEU A C 1
ATOM 1536 O O . LEU A 1 201 ? 5.669 10.289 2.820 1.00 79.88 201 LEU A O 1
ATOM 1540 N N . TYR A 1 202 ? 5.893 12.045 1.432 1.00 86.06 202 TYR A N 1
ATOM 1541 C CA . TYR A 1 202 ? 4.684 12.724 1.883 1.00 86.06 202 TYR A CA 1
ATOM 1542 C C . TYR A 1 202 ? 3.795 13.056 0.697 1.00 86.06 202 TYR A C 1
ATOM 1544 O O . TYR A 1 202 ? 4.303 13.345 -0.383 1.00 86.06 202 TYR A O 1
ATOM 1552 N N . THR A 1 203 ? 2.483 13.026 0.896 1.00 90.25 203 THR A N 1
ATOM 1553 C CA . THR A 1 203 ? 1.533 13.519 -0.102 1.00 90.25 203 THR A CA 1
ATOM 1554 C C . THR A 1 203 ? 1.593 15.052 -0.224 1.00 90.25 203 THR A C 1
ATOM 1556 O O . THR A 1 203 ? 1.837 15.732 0.777 1.00 90.25 203 THR A O 1
ATOM 1559 N N . PRO A 1 204 ? 1.312 15.619 -1.410 1.00 92.56 204 PRO A N 1
ATOM 1560 C CA . PRO A 1 204 ? 1.210 14.932 -2.696 1.00 92.56 204 PRO A CA 1
ATOM 1561 C C . PRO A 1 204 ? 2.589 14.505 -3.227 1.00 92.56 204 PRO A C 1
ATOM 1563 O O . PRO A 1 204 ? 3.581 15.213 -3.062 1.00 92.56 204 PRO A O 1
ATOM 1566 N N . ILE A 1 205 ? 2.650 13.353 -3.896 1.00 88.00 205 ILE A N 1
ATOM 1567 C CA . ILE A 1 205 ? 3.875 12.853 -4.530 1.00 88.00 205 ILE A CA 1
ATOM 1568 C C . ILE A 1 205 ? 3.562 12.072 -5.803 1.00 88.00 205 ILE A C 1
ATOM 1570 O O . ILE A 1 205 ? 2.575 11.345 -5.862 1.00 88.00 205 ILE A O 1
ATOM 1574 N N . GLY A 1 206 ? 4.426 12.183 -6.810 1.00 90.38 206 GLY A N 1
ATOM 1575 C CA . GLY A 1 206 ? 4.365 11.357 -8.010 1.00 90.38 206 GLY A CA 1
ATOM 1576 C C . GLY A 1 206 ? 5.648 10.557 -8.211 1.00 90.38 206 GLY A C 1
ATOM 1577 O O . GLY A 1 206 ? 6.747 11.078 -8.018 1.00 90.38 206 GLY A O 1
ATOM 1578 N N . LEU A 1 207 ? 5.504 9.292 -8.605 1.00 89.88 207 LEU A N 1
ATOM 1579 C CA . LEU A 1 207 ? 6.604 8.355 -8.822 1.00 89.88 207 LEU A CA 1
ATOM 1580 C C . LEU A 1 207 ? 6.431 7.584 -10.129 1.00 89.88 207 LEU A C 1
ATOM 1582 O O . LEU A 1 207 ? 5.316 7.299 -10.556 1.00 89.88 207 LEU A O 1
ATOM 1586 N N . TYR A 1 208 ? 7.540 7.192 -10.740 1.00 91.75 208 TYR A N 1
ATOM 1587 C CA . TYR A 1 208 ? 7.574 6.212 -11.816 1.00 91.75 208 TYR A CA 1
ATOM 1588 C C . TYR A 1 208 ? 7.777 4.818 -11.225 1.00 91.75 208 TYR A C 1
ATOM 1590 O O . TYR A 1 208 ? 8.759 4.572 -10.524 1.00 91.75 208 TYR A O 1
ATOM 1598 N N . VAL A 1 209 ? 6.846 3.907 -11.497 1.00 93.25 209 VAL A N 1
ATOM 1599 C CA . VAL A 1 209 ? 6.868 2.525 -11.004 1.00 93.25 209 VAL A CA 1
ATOM 1600 C C . VAL A 1 209 ? 7.029 1.525 -12.158 1.00 93.25 209 VAL A C 1
ATOM 1602 O O . VAL A 1 209 ? 6.527 1.788 -13.253 1.00 93.25 209 VAL A O 1
ATOM 1605 N N . PRO A 1 210 ? 7.732 0.394 -11.960 1.00 94.19 210 PRO A N 1
ATOM 1606 C CA . PRO A 1 210 ? 7.863 -0.651 -12.976 1.00 94.19 210 PRO A CA 1
ATOM 1607 C C . PRO A 1 210 ? 6.501 -1.253 -13.332 1.00 94.19 210 PRO A C 1
ATOM 1609 O O . PRO A 1 210 ? 5.748 -1.586 -12.430 1.00 94.19 210 PRO A O 1
ATOM 1612 N N . ALA A 1 211 ? 6.199 -1.466 -14.612 1.00 95.50 211 ALA A N 1
ATOM 1613 C CA . ALA A 1 211 ? 4.893 -1.974 -15.045 1.00 95.50 211 ALA A CA 1
ATOM 1614 C C . ALA A 1 211 ? 5.022 -3.177 -15.991 1.00 95.50 211 ALA A C 1
ATOM 1616 O O . ALA A 1 211 ? 4.736 -3.077 -17.178 1.00 95.50 211 ALA A O 1
ATOM 1617 N N . ILE A 1 212 ? 5.473 -4.324 -15.486 1.00 96.31 212 ILE A N 1
ATOM 1618 C CA . ILE A 1 212 ? 5.783 -5.521 -16.283 1.00 96.31 212 ILE A CA 1
ATOM 1619 C C . ILE A 1 212 ? 4.515 -6.386 -16.433 1.00 96.31 212 ILE A C 1
ATOM 1621 O O . ILE A 1 212 ? 4.105 -7.021 -15.459 1.00 96.31 212 ILE A O 1
ATOM 1625 N N . PRO A 1 213 ? 3.882 -6.458 -17.622 1.00 94.81 213 PRO A N 1
ATOM 1626 C CA . PRO A 1 213 ? 2.572 -7.098 -17.777 1.00 94.81 213 PRO A CA 1
ATOM 1627 C C . PRO A 1 213 ? 2.621 -8.634 -17.836 1.00 94.81 213 PRO A C 1
ATOM 1629 O O . PRO A 1 213 ? 1.614 -9.286 -17.566 1.00 94.81 213 PRO A O 1
ATOM 1632 N N . HIS A 1 214 ? 3.768 -9.225 -18.175 1.00 95.62 214 HIS A N 1
ATOM 1633 C CA . HIS A 1 214 ? 3.987 -10.672 -18.254 1.00 95.62 214 HIS A CA 1
ATOM 1634 C C . HIS A 1 214 ? 5.443 -11.016 -17.920 1.00 95.62 214 HIS A C 1
ATOM 1636 O O . HIS A 1 214 ? 6.313 -10.155 -18.023 1.00 95.62 214 HIS A O 1
ATOM 1642 N N . ASP A 1 215 ? 5.701 -12.266 -17.531 1.00 96.25 215 ASP A N 1
ATOM 1643 C CA . ASP A 1 215 ? 7.063 -12.758 -17.313 1.00 96.25 215 ASP A CA 1
ATOM 1644 C C . ASP A 1 215 ? 7.874 -12.673 -18.614 1.00 96.25 215 ASP A C 1
ATOM 1646 O O . ASP A 1 215 ? 7.402 -13.063 -19.685 1.00 96.25 215 ASP A O 1
ATOM 1650 N N . VAL A 1 216 ? 9.106 -12.184 -18.515 1.00 96.50 216 VAL A N 1
ATOM 1651 C CA . VAL A 1 216 ? 10.054 -12.082 -19.627 1.00 96.50 216 VAL A CA 1
ATOM 1652 C C . VAL A 1 216 ? 11.215 -13.024 -19.369 1.00 96.50 216 VAL A C 1
ATOM 1654 O O . VAL A 1 216 ? 11.838 -12.982 -18.310 1.00 96.50 216 VAL A O 1
ATOM 1657 N N . TYR A 1 217 ? 11.526 -13.862 -20.351 1.00 97.06 217 TYR A N 1
ATOM 1658 C CA . TYR A 1 217 ? 12.568 -14.876 -20.247 1.00 97.06 217 TYR A CA 1
ATOM 1659 C C . TYR A 1 217 ? 13.786 -14.493 -21.076 1.00 97.06 217 TYR A C 1
ATOM 1661 O O . TYR A 1 217 ? 13.647 -13.975 -22.182 1.00 97.06 217 TYR A O 1
ATOM 1669 N N . ASN A 1 218 ? 14.976 -14.815 -20.565 1.00 96.38 218 ASN A N 1
ATOM 1670 C CA . ASN A 1 218 ? 16.249 -14.639 -21.267 1.00 96.38 218 ASN A CA 1
ATOM 1671 C C . ASN A 1 218 ? 16.466 -13.213 -21.795 1.00 96.38 218 ASN A C 1
ATOM 1673 O O . ASN A 1 218 ? 16.890 -13.015 -22.935 1.00 96.38 218 ASN A O 1
ATOM 1677 N N . ALA A 1 219 ? 16.187 -12.212 -20.960 1.00 96.62 219 ALA A N 1
ATOM 1678 C CA . ALA A 1 219 ? 16.557 -10.843 -21.283 1.00 96.62 219 ALA A CA 1
ATOM 1679 C C . ALA A 1 219 ? 18.087 -10.722 -21.258 1.00 96.62 219 ALA A C 1
ATOM 1681 O O . ALA A 1 219 ? 18.739 -11.182 -20.320 1.00 96.62 219 ALA A O 1
ATOM 1682 N N . THR A 1 220 ? 18.673 -10.098 -22.274 1.00 97.12 220 THR A N 1
ATOM 1683 C CA . THR A 1 220 ? 20.124 -9.939 -22.403 1.00 97.12 220 THR A CA 1
ATOM 1684 C C . THR A 1 220 ? 20.485 -8.507 -22.726 1.00 97.12 220 THR A C 1
ATOM 1686 O O . THR A 1 220 ? 19.746 -7.845 -23.446 1.00 97.12 220 THR A O 1
ATOM 1689 N N . ALA A 1 221 ? 21.645 -8.060 -22.264 1.00 95.44 221 ALA A N 1
ATOM 1690 C CA . ALA A 1 221 ? 22.253 -6.805 -22.683 1.00 95.44 221 ALA A CA 1
ATOM 1691 C C . ALA A 1 221 ? 23.778 -6.949 -22.712 1.00 95.44 221 ALA A C 1
ATOM 1693 O O . ALA A 1 221 ? 24.348 -7.831 -22.062 1.00 95.44 221 ALA A O 1
ATOM 1694 N N . ARG A 1 222 ? 24.460 -6.083 -23.456 1.00 94.50 222 ARG A N 1
ATOM 1695 C CA . ARG A 1 222 ? 25.920 -6.003 -23.473 1.00 94.50 222 ARG A CA 1
ATOM 1696 C C . ARG A 1 222 ? 26.373 -4.991 -22.424 1.00 94.50 222 ARG A C 1
ATOM 1698 O O . ARG A 1 222 ? 26.179 -3.795 -22.602 1.00 94.50 222 ARG A O 1
ATOM 1705 N N . GLY A 1 223 ? 26.957 -5.486 -21.338 1.00 89.12 223 GLY A N 1
ATOM 1706 C CA . GLY A 1 223 ? 27.676 -4.662 -20.370 1.00 89.12 223 GLY A CA 1
ATOM 1707 C C . GLY A 1 223 ? 29.106 -4.377 -20.825 1.00 89.12 223 GLY A C 1
ATOM 1708 O O . GLY A 1 223 ? 29.530 -4.788 -21.910 1.00 89.12 223 GLY A O 1
ATOM 1709 N N . PHE A 1 224 ? 29.881 -3.713 -19.971 1.00 85.31 224 PHE A N 1
ATOM 1710 C CA . PHE A 1 224 ? 31.211 -3.218 -20.343 1.00 85.31 224 PHE A CA 1
ATOM 1711 C C . PHE A 1 224 ? 32.225 -4.350 -20.610 1.00 85.31 224 PHE A C 1
ATOM 1713 O O . PHE A 1 224 ? 33.069 -4.251 -21.500 1.00 85.31 224 PHE A O 1
ATOM 1720 N N . HIS A 1 225 ? 32.117 -5.465 -19.879 1.00 87.69 225 HIS A N 1
ATOM 1721 C CA . HIS A 1 225 ? 33.043 -6.605 -19.984 1.00 87.69 225 HIS A CA 1
ATOM 1722 C C . HIS A 1 225 ? 32.383 -7.938 -20.356 1.00 87.69 225 HIS A C 1
ATOM 1724 O O . HIS A 1 225 ? 33.077 -8.939 -20.530 1.00 87.69 225 HIS A O 1
ATOM 1730 N N . ARG A 1 226 ? 31.051 -7.994 -20.436 1.00 93.00 226 ARG A N 1
ATOM 1731 C CA . ARG A 1 226 ? 30.314 -9.254 -20.593 1.00 93.00 226 ARG A CA 1
ATOM 1732 C C . ARG A 1 226 ? 28.936 -9.038 -21.197 1.00 93.00 226 ARG A C 1
ATOM 1734 O O . ARG A 1 226 ? 28.372 -7.950 -21.117 1.00 93.00 226 ARG A O 1
ATOM 1741 N N . VAL A 1 227 ? 28.363 -10.116 -21.719 1.00 95.44 227 VAL A N 1
ATOM 1742 C CA . VAL A 1 227 ? 26.914 -10.198 -21.911 1.00 95.44 227 VAL A CA 1
ATOM 1743 C C . VAL A 1 227 ? 26.285 -10.494 -20.554 1.00 95.44 227 VAL A C 1
ATOM 1745 O O . VAL A 1 227 ? 26.690 -11.428 -19.863 1.00 95.44 227 VAL A O 1
ATOM 1748 N N . ILE A 1 228 ? 25.322 -9.673 -20.158 1.00 95.44 228 ILE A N 1
ATOM 1749 C CA . ILE A 1 228 ? 24.499 -9.883 -18.972 1.00 95.44 228 ILE A CA 1
ATOM 1750 C C . ILE A 1 228 ? 23.244 -10.608 -19.436 1.00 95.44 228 ILE A C 1
ATOM 1752 O O . ILE A 1 228 ? 22.586 -10.150 -20.367 1.00 95.44 228 ILE A O 1
ATOM 1756 N N . GLN A 1 229 ? 22.914 -11.724 -18.790 1.00 96.12 229 GLN A N 1
ATOM 1757 C CA . GLN A 1 229 ? 21.697 -12.486 -19.048 1.00 96.12 229 GLN A CA 1
ATOM 1758 C C . GLN A 1 229 ? 20.873 -12.569 -17.767 1.00 96.12 229 GLN A C 1
ATOM 1760 O O . GLN A 1 229 ? 21.375 -12.981 -16.721 1.00 96.12 229 GLN A O 1
ATOM 1765 N N . ILE A 1 230 ? 19.599 -12.205 -17.870 1.00 95.00 230 ILE A N 1
ATOM 1766 C CA . ILE A 1 230 ? 18.602 -12.334 -16.815 1.00 95.00 230 ILE A CA 1
ATOM 1767 C C . ILE A 1 230 ? 17.677 -13.491 -17.215 1.00 95.00 230 ILE A C 1
ATOM 1769 O O . ILE A 1 230 ? 16.954 -13.373 -18.210 1.00 95.00 230 ILE A O 1
ATOM 1773 N N . PRO A 1 231 ? 17.694 -14.622 -16.483 1.00 95.12 231 PRO A N 1
ATOM 1774 C CA . PRO A 1 231 ? 16.900 -15.794 -16.846 1.00 95.12 231 PRO A CA 1
ATOM 1775 C C . PRO A 1 231 ? 15.399 -15.505 -16.878 1.00 95.12 231 PRO A C 1
ATOM 1777 O O . PRO A 1 231 ? 14.716 -15.923 -17.812 1.00 95.12 231 PRO A O 1
ATOM 1780 N N . VAL A 1 232 ? 14.904 -14.776 -15.873 1.00 94.44 232 VAL A N 1
ATOM 1781 C CA . VAL A 1 232 ? 13.492 -14.411 -15.735 1.00 94.44 232 VAL A CA 1
ATOM 1782 C C . VAL A 1 232 ? 13.373 -13.026 -15.108 1.00 94.44 232 VAL A C 1
ATOM 1784 O O . VAL A 1 232 ? 13.973 -12.760 -14.068 1.00 94.44 232 VAL A O 1
ATOM 1787 N N . ILE A 1 233 ? 12.560 -12.171 -15.720 1.00 94.12 233 ILE A N 1
ATOM 1788 C CA . ILE A 1 233 ? 12.020 -10.949 -15.128 1.00 94.12 233 ILE A CA 1
ATOM 1789 C C . ILE A 1 233 ? 10.530 -11.201 -14.926 1.00 94.12 233 ILE A C 1
ATOM 1791 O O . ILE A 1 233 ? 9.788 -11.359 -15.892 1.00 94.12 233 ILE A O 1
ATOM 1795 N N . HIS A 1 234 ? 10.094 -11.277 -13.676 1.00 93.75 234 HIS A N 1
ATOM 1796 C CA . HIS A 1 234 ? 8.710 -11.610 -13.370 1.00 93.75 234 HIS A CA 1
ATOM 1797 C C . HIS A 1 234 ? 7.750 -10.451 -13.629 1.00 93.75 234 HIS A C 1
ATOM 1799 O O . HIS A 1 234 ? 8.095 -9.275 -13.485 1.00 93.75 234 HIS A O 1
ATOM 1805 N N . ARG A 1 235 ? 6.506 -10.816 -13.934 1.00 94.94 235 ARG A N 1
ATOM 1806 C CA . ARG A 1 235 ? 5.360 -9.922 -13.990 1.00 94.94 235 ARG A CA 1
ATOM 1807 C C . ARG A 1 235 ? 5.257 -9.095 -12.710 1.00 94.94 235 ARG A C 1
ATOM 1809 O O . ARG A 1 235 ? 5.249 -9.621 -11.598 1.00 94.94 235 ARG A O 1
ATOM 1816 N N . LEU A 1 236 ? 5.093 -7.792 -12.893 1.00 94.31 236 LEU A N 1
ATOM 1817 C CA . LEU A 1 236 ? 4.907 -6.810 -11.839 1.00 94.31 236 LEU A CA 1
ATOM 1818 C C . LEU A 1 236 ? 3.954 -5.732 -12.346 1.00 94.31 236 LEU A C 1
ATOM 1820 O O . LEU A 1 236 ? 4.366 -4.753 -12.954 1.00 94.31 236 LEU A O 1
ATOM 1824 N N . GLU A 1 237 ? 2.667 -5.950 -12.111 1.00 93.81 237 GLU A N 1
ATOM 1825 C CA . GLU A 1 237 ? 1.605 -5.009 -12.483 1.00 93.81 237 GLU A CA 1
ATOM 1826 C C . GLU A 1 237 ? 0.864 -4.452 -11.268 1.00 93.81 237 GLU A C 1
ATOM 1828 O O . GLU A 1 237 ? -0.011 -3.618 -11.426 1.00 93.81 237 GLU A O 1
ATOM 1833 N N . ASN A 1 238 ? 1.168 -4.929 -10.059 1.00 94.81 238 ASN A N 1
ATOM 1834 C CA . ASN A 1 238 ? 0.470 -4.530 -8.844 1.00 94.81 238 ASN A CA 1
ATOM 1835 C C . ASN A 1 238 ? 1.444 -3.849 -7.890 1.00 94.81 238 ASN A C 1
ATOM 1837 O O . ASN A 1 238 ? 2.434 -4.452 -7.472 1.00 94.81 238 ASN A O 1
ATOM 1841 N N . HIS A 1 239 ? 1.111 -2.625 -7.496 1.00 93.19 239 HIS A N 1
ATOM 1842 C CA . HIS A 1 239 ? 1.830 -1.877 -6.475 1.00 93.19 239 HIS A CA 1
ATOM 1843 C C . HIS A 1 239 ? 0.937 -1.672 -5.268 1.00 93.19 239 HIS A C 1
ATOM 1845 O O . HIS A 1 239 ? -0.225 -1.297 -5.389 1.00 93.19 239 HIS A O 1
ATOM 1851 N N . ARG A 1 240 ? 1.492 -1.902 -4.084 1.00 92.81 240 ARG A N 1
ATOM 1852 C CA . ARG A 1 240 ? 0.849 -1.528 -2.835 1.00 92.81 240 ARG A CA 1
ATOM 1853 C C . ARG A 1 240 ? 1.231 -0.096 -2.486 1.00 92.81 240 ARG A C 1
ATOM 1855 O O . ARG A 1 240 ? 2.415 0.213 -2.418 1.00 92.81 240 ARG A O 1
ATOM 1862 N N . VAL A 1 241 ? 0.249 0.745 -2.211 1.00 92.56 241 VAL A N 1
ATOM 1863 C CA . VAL A 1 241 ? 0.426 2.143 -1.814 1.00 92.56 241 VAL A CA 1
ATOM 1864 C C . VAL A 1 241 ? -0.234 2.339 -0.461 1.00 92.56 241 VAL A C 1
ATOM 1866 O O . VAL A 1 241 ? -1.418 2.066 -0.315 1.00 92.56 241 VAL A O 1
ATOM 1869 N N . GLY A 1 242 ? 0.526 2.774 0.533 1.00 92.12 242 GLY A N 1
ATOM 1870 C CA . GLY A 1 242 ? 0.038 3.106 1.864 1.00 92.12 242 GLY A CA 1
ATOM 1871 C C . GLY A 1 242 ? 0.001 4.617 2.065 1.00 92.12 242 GLY A C 1
ATOM 1872 O O . GLY A 1 242 ? 0.988 5.276 1.761 1.00 92.12 242 GLY A O 1
ATOM 1873 N N . VAL A 1 243 ? -1.086 5.154 2.614 1.00 93.50 243 VAL A N 1
ATOM 1874 C CA . VAL A 1 243 ? -1.159 6.531 3.133 1.00 93.50 243 VAL A CA 1
ATOM 1875 C C . VAL A 1 243 ? -1.504 6.461 4.613 1.00 93.50 243 VAL A C 1
ATOM 1877 O O . VAL A 1 243 ? -2.451 5.770 4.985 1.00 93.50 243 VAL A O 1
ATOM 1880 N N . ALA A 1 244 ? -0.738 7.140 5.462 1.00 91.62 244 ALA A N 1
ATOM 1881 C CA . ALA A 1 244 ? -0.866 7.004 6.907 1.00 91.62 244 ALA A CA 1
ATOM 1882 C C . ALA A 1 244 ? -0.848 8.331 7.663 1.00 91.62 244 ALA A C 1
ATOM 1884 O O . ALA A 1 244 ? -0.202 9.300 7.261 1.00 91.62 244 ALA A O 1
ATOM 1885 N N . ASP A 1 245 ? -1.541 8.326 8.799 1.00 91.69 245 ASP A N 1
ATOM 1886 C CA . ASP A 1 245 ? -1.699 9.465 9.694 1.00 91.69 245 ASP A 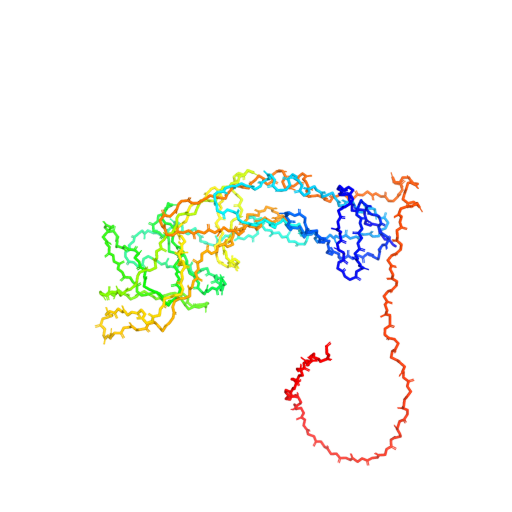CA 1
ATOM 1887 C C . ASP A 1 245 ? -1.923 8.971 11.133 1.00 91.69 245 ASP A C 1
ATOM 1889 O O . ASP A 1 245 ? -2.956 8.377 11.454 1.00 91.69 245 ASP A O 1
ATOM 1893 N N . GLY A 1 246 ? -0.940 9.186 12.010 1.00 89.50 246 GLY A N 1
ATOM 1894 C CA . GLY A 1 246 ? -1.008 8.744 13.404 1.00 89.50 246 GLY A CA 1
ATOM 1895 C C . GLY A 1 246 ? -1.160 7.226 13.517 1.00 89.50 246 GLY A C 1
ATOM 1896 O O . GLY A 1 246 ? -0.287 6.479 13.096 1.00 89.50 246 GLY A O 1
ATOM 1897 N N . ASN A 1 247 ? -2.261 6.759 14.090 1.00 91.88 247 ASN A N 1
ATOM 1898 C CA . ASN A 1 247 ? -2.600 5.342 14.251 1.00 91.88 247 ASN A CA 1
ATOM 1899 C C . ASN A 1 247 ? -3.374 4.744 13.058 1.00 91.88 247 ASN A C 1
ATOM 1901 O O . ASN A 1 247 ? -3.769 3.578 13.119 1.00 91.88 247 ASN A O 1
ATOM 1905 N N . TYR A 1 248 ? -3.578 5.513 11.985 1.00 94.19 248 TYR A N 1
ATOM 1906 C CA . TYR A 1 248 ? -4.312 5.093 10.793 1.00 94.19 248 TYR A CA 1
ATOM 1907 C C . TYR A 1 248 ? -3.376 4.816 9.618 1.00 94.19 248 TYR A C 1
ATOM 1909 O O . TYR A 1 248 ? -2.436 5.572 9.368 1.00 94.19 248 TYR A O 1
ATOM 1917 N N . LEU A 1 249 ? -3.670 3.759 8.863 1.00 94.00 249 LEU A N 1
ATOM 1918 C CA . LEU A 1 249 ? -3.011 3.418 7.605 1.00 94.00 249 LEU A CA 1
ATOM 1919 C C . LEU A 1 249 ? -4.057 2.922 6.605 1.00 94.00 249 LEU A C 1
ATOM 1921 O O . LEU A 1 249 ? -4.845 2.032 6.906 1.00 94.00 249 LEU A O 1
ATOM 1925 N N . VAL A 1 250 ? -4.030 3.460 5.394 1.00 95.50 250 VAL A N 1
ATOM 1926 C CA . VAL A 1 250 ? -4.835 2.990 4.268 1.00 95.50 250 VAL A CA 1
ATOM 1927 C C . VAL A 1 250 ? -3.900 2.399 3.230 1.00 95.50 250 VAL A C 1
ATOM 1929 O O . VAL A 1 250 ? -3.111 3.125 2.634 1.00 95.50 250 VAL A O 1
ATOM 1932 N N . GLU A 1 251 ? -3.984 1.092 3.007 1.00 94.94 251 GLU A N 1
ATOM 1933 C CA . GLU A 1 251 ? -3.266 0.395 1.944 1.00 94.94 251 GLU A CA 1
ATOM 1934 C C . GLU A 1 251 ? -4.186 0.190 0.735 1.00 94.94 251 GLU A C 1
ATOM 1936 O O . GLU A 1 251 ? -5.284 -0.349 0.847 1.00 94.94 251 GLU A O 1
ATOM 1941 N N . SER A 1 252 ? -3.717 0.574 -0.443 1.00 95.19 252 SER A N 1
ATOM 1942 C CA . SER A 1 252 ? -4.374 0.342 -1.725 1.00 95.19 252 SER A CA 1
ATOM 1943 C C . SER A 1 252 ? -3.496 -0.546 -2.592 1.00 95.19 252 SER A C 1
ATOM 1945 O O . SER A 1 252 ? -2.280 -0.368 -2.627 1.00 95.19 252 SER A O 1
ATOM 1947 N N . ILE A 1 253 ? -4.092 -1.497 -3.306 1.00 95.50 253 ILE A N 1
ATOM 1948 C CA . ILE A 1 253 ? -3.411 -2.175 -4.412 1.00 95.50 253 ILE A CA 1
ATOM 1949 C C . ILE A 1 253 ? -3.805 -1.456 -5.693 1.00 95.50 253 ILE A C 1
ATOM 1951 O O . ILE A 1 253 ? -4.992 -1.317 -5.984 1.00 95.50 253 ILE A O 1
ATOM 1955 N N . VAL A 1 254 ? -2.804 -1.010 -6.440 1.00 96.75 254 VAL A N 1
ATOM 1956 C CA . VAL A 1 254 ? -2.949 -0.315 -7.714 1.00 96.75 254 VAL A CA 1
ATOM 1957 C C . VAL A 1 254 ? -2.427 -1.223 -8.810 1.00 96.75 254 VAL A C 1
ATOM 1959 O O . VAL A 1 254 ? -1.260 -1.620 -8.784 1.00 96.75 254 VAL A O 1
ATOM 1962 N N . LYS A 1 255 ? -3.295 -1.553 -9.762 1.00 97.00 255 LYS A N 1
ATOM 1963 C CA . LYS A 1 255 ? -2.937 -2.279 -10.970 1.00 97.00 255 LYS A CA 1
ATOM 1964 C C . LYS A 1 255 ? -2.517 -1.292 -12.056 1.00 97.00 255 LYS A C 1
ATOM 1966 O O . LYS A 1 255 ? -3.330 -0.488 -12.506 1.00 97.00 255 LYS A O 1
ATOM 1971 N N . VAL A 1 256 ? -1.265 -1.385 -12.483 1.00 96.31 256 VAL A N 1
ATOM 1972 C CA . VAL A 1 256 ? -0.634 -0.498 -13.462 1.00 96.31 256 VAL A CA 1
ATOM 1973 C C . VAL A 1 256 ? -0.347 -1.221 -14.778 1.00 96.31 256 VAL A C 1
ATOM 1975 O O . VAL A 1 256 ? -0.153 -2.436 -14.813 1.00 96.31 256 VAL A O 1
ATOM 1978 N N . SER A 1 257 ? -0.281 -0.463 -15.869 1.00 96.62 257 SER A N 1
ATOM 1979 C CA . SER A 1 257 ? 0.168 -0.918 -17.185 1.00 96.62 257 SER A CA 1
ATOM 1980 C C . SER A 1 257 ? 1.229 0.027 -17.760 1.00 96.62 257 SER A C 1
ATOM 1982 O O . SER A 1 257 ? 1.258 1.199 -17.370 1.00 96.62 257 SER A O 1
ATOM 1984 N N . PRO A 1 258 ? 2.078 -0.447 -18.693 1.00 96.25 258 PRO A N 1
ATOM 1985 C CA . PRO A 1 258 ? 3.098 0.372 -19.349 1.00 96.25 258 PRO A CA 1
ATOM 1986 C C . PRO A 1 258 ? 2.566 1.721 -19.833 1.00 96.25 258 PRO A C 1
ATOM 1988 O O . PRO A 1 258 ? 1.495 1.782 -20.434 1.00 96.25 258 PRO A O 1
ATOM 1991 N N . SER A 1 259 ? 3.322 2.788 -19.573 1.00 93.00 259 SER A N 1
ATOM 1992 C CA . SER A 1 259 ? 3.035 4.170 -19.983 1.00 93.00 259 SER A CA 1
ATOM 1993 C C . SER A 1 259 ? 1.707 4.746 -19.472 1.00 93.00 259 SER A C 1
ATOM 1995 O O . SER A 1 259 ? 1.313 5.830 -19.895 1.00 93.00 259 SER A O 1
ATOM 1997 N N . GLY A 1 260 ? 1.016 4.043 -18.570 1.00 95.31 260 GLY A N 1
ATOM 1998 C CA . GLY A 1 260 ? -0.208 4.527 -17.947 1.00 95.31 260 GLY A CA 1
ATOM 1999 C C . GLY A 1 260 ? 0.072 5.556 -16.854 1.00 95.31 260 GLY A C 1
ATOM 2000 O O . GLY A 1 260 ? 1.121 5.520 -16.204 1.00 95.31 260 GLY A O 1
ATOM 2001 N N . ASN A 1 261 ? -0.904 6.436 -16.636 1.00 96.56 261 ASN A N 1
ATOM 2002 C CA . ASN A 1 261 ? -0.935 7.379 -15.525 1.00 96.56 261 ASN A CA 1
ATOM 2003 C C . ASN A 1 261 ? -2.009 6.923 -14.537 1.00 96.56 261 ASN A C 1
ATOM 2005 O O . ASN A 1 261 ? -3.167 6.758 -14.915 1.00 96.56 261 ASN A O 1
ATOM 2009 N N . TYR A 1 262 ? -1.607 6.705 -13.291 1.00 97.38 262 TYR A N 1
ATOM 2010 C CA . TYR A 1 262 ? -2.446 6.183 -12.222 1.00 97.38 262 TYR A CA 1
ATOM 2011 C C . TYR A 1 262 ? -2.438 7.129 -11.042 1.00 97.38 262 TYR A C 1
ATOM 2013 O O . TYR A 1 262 ? -1.448 7.816 -10.785 1.00 97.38 262 TYR A O 1
ATOM 2021 N N . SER A 1 263 ? -3.533 7.123 -10.296 1.00 96.44 263 SER A N 1
ATOM 2022 C CA . SER A 1 263 ? -3.709 7.989 -9.144 1.00 96.44 263 SER A CA 1
ATOM 2023 C C . SER A 1 263 ? -4.251 7.201 -7.959 1.00 96.44 263 SER A C 1
ATOM 2025 O O . SER A 1 263 ? -5.002 6.242 -8.114 1.00 96.44 263 SER A O 1
ATOM 2027 N N . VAL A 1 264 ? -3.859 7.610 -6.758 1.00 97.25 264 VAL A N 1
ATOM 2028 C CA . VAL A 1 264 ? -4.455 7.185 -5.493 1.00 97.25 264 VAL A CA 1
ATOM 2029 C C . VAL A 1 264 ? -4.685 8.435 -4.666 1.00 97.25 264 VAL A C 1
ATOM 2031 O O . VAL A 1 264 ? -3.739 9.125 -4.299 1.00 97.25 264 VAL A O 1
ATOM 2034 N N . ASN A 1 265 ? -5.942 8.715 -4.360 1.00 97.88 265 ASN A N 1
ATOM 2035 C CA . ASN A 1 265 ? -6.354 9.809 -3.500 1.00 97.88 265 ASN A CA 1
ATOM 2036 C C . ASN A 1 265 ? -7.044 9.242 -2.259 1.00 97.88 265 ASN A C 1
ATOM 2038 O O . ASN A 1 265 ? -8.010 8.482 -2.379 1.00 97.88 265 ASN A O 1
ATOM 2042 N N . VAL A 1 266 ? -6.540 9.613 -1.081 1.00 97.88 266 VAL A N 1
ATOM 2043 C CA . VAL A 1 266 ? -7.055 9.168 0.219 1.00 97.88 266 VAL A CA 1
ATOM 2044 C C . VAL A 1 266 ? -7.586 10.352 1.028 1.00 97.88 266 VAL A C 1
ATOM 2046 O O . VAL A 1 266 ? -6.833 11.220 1.464 1.00 97.88 266 VAL A O 1
ATOM 2049 N N . ASP A 1 267 ? -8.885 10.350 1.303 1.00 98.19 267 ASP A N 1
ATOM 2050 C CA . ASP A 1 267 ? -9.547 11.252 2.247 1.00 98.19 267 ASP A CA 1
ATOM 2051 C C . ASP A 1 267 ? -9.443 10.668 3.665 1.00 98.19 267 ASP A C 1
ATOM 2053 O O . ASP A 1 267 ? -10.287 9.890 4.119 1.00 98.19 267 ASP A O 1
ATOM 2057 N N . MET A 1 268 ? -8.354 11.000 4.356 1.00 97.25 268 MET A N 1
ATOM 2058 C CA . MET A 1 268 ? -8.048 10.466 5.681 1.00 97.25 268 MET A CA 1
ATOM 2059 C C . MET A 1 268 ? -9.021 10.980 6.748 1.00 97.25 268 MET A C 1
ATOM 2061 O O . MET A 1 268 ? -9.301 10.262 7.708 1.00 97.25 268 MET A O 1
ATOM 2065 N N . ASP A 1 269 ? -9.598 12.170 6.568 1.00 96.94 269 ASP A N 1
ATOM 2066 C CA . ASP A 1 269 ? -10.633 12.692 7.467 1.00 96.94 269 ASP A CA 1
ATOM 2067 C C . ASP A 1 269 ? -11.869 11.783 7.461 1.00 96.94 269 ASP A C 1
ATOM 2069 O O . ASP A 1 269 ? -12.389 11.419 8.520 1.00 96.94 269 ASP A O 1
ATOM 2073 N N . LYS A 1 270 ? -12.306 11.333 6.276 1.00 97.56 270 LYS A N 1
ATOM 2074 C CA . LYS A 1 270 ? -13.388 10.342 6.162 1.00 97.56 270 LYS A CA 1
ATOM 2075 C C . LYS A 1 270 ? -13.022 9.006 6.792 1.00 97.56 270 LYS A C 1
ATOM 2077 O O . LYS A 1 270 ? -13.870 8.408 7.449 1.00 97.56 270 LYS A O 1
ATOM 2082 N N . VAL A 1 271 ? -11.784 8.541 6.616 1.00 97.38 271 VAL A N 1
ATOM 2083 C CA . VAL A 1 271 ? -11.316 7.286 7.227 1.00 97.38 271 VAL A CA 1
ATOM 2084 C C . VAL A 1 271 ? -11.375 7.378 8.747 1.00 97.38 271 VAL A C 1
ATOM 2086 O O . VAL A 1 271 ? -11.965 6.506 9.373 1.00 97.38 271 VAL A O 1
ATOM 2089 N N . LYS A 1 272 ? -10.849 8.455 9.338 1.00 96.56 272 LYS A N 1
ATOM 2090 C CA . LYS A 1 272 ? -10.878 8.699 10.788 1.00 96.56 272 LYS A CA 1
ATOM 2091 C C . LYS A 1 272 ? -12.294 8.860 11.335 1.00 96.56 272 LYS A C 1
ATOM 2093 O O . LYS A 1 272 ? -12.569 8.467 12.461 1.00 96.56 272 LYS A O 1
ATOM 2098 N N . LEU A 1 273 ? -13.208 9.443 10.561 1.00 95.56 273 LEU A N 1
ATOM 2099 C CA . LEU A 1 273 ? -14.609 9.556 10.963 1.00 95.56 273 LEU A CA 1
ATOM 2100 C C . LEU A 1 273 ? -15.312 8.191 10.960 1.00 95.56 273 LEU A C 1
ATOM 2102 O O . LEU A 1 273 ? -16.096 7.905 11.869 1.00 95.56 273 LEU A O 1
ATOM 2106 N N . ALA A 1 274 ? -15.028 7.377 9.943 1.00 96.31 274 ALA A N 1
ATOM 2107 C CA . ALA A 1 274 ? -15.651 6.082 9.703 1.00 96.31 274 ALA A CA 1
ATOM 2108 C C . ALA A 1 274 ? -15.044 4.936 10.514 1.00 96.31 274 ALA A C 1
ATOM 2110 O O . ALA A 1 274 ? -15.729 3.947 10.741 1.00 96.31 274 ALA A O 1
ATOM 2111 N N . LEU A 1 275 ? -13.784 5.048 10.925 1.00 97.12 275 LEU A N 1
ATOM 2112 C CA . LEU A 1 275 ? -13.066 4.080 11.740 1.00 97.12 275 LEU A CA 1
ATOM 2113 C C . LEU A 1 275 ? -12.532 4.814 12.963 1.00 97.12 275 LEU A C 1
ATOM 2115 O O . LEU A 1 275 ? -11.540 5.523 12.861 1.00 97.12 275 LEU A O 1
ATOM 2119 N N . ARG A 1 276 ? -13.185 4.676 14.116 1.00 95.94 276 ARG A N 1
ATOM 2120 C CA . ARG A 1 276 ? -12.743 5.352 15.345 1.00 95.94 276 ARG A CA 1
ATOM 2121 C C . ARG A 1 276 ? -13.080 4.571 16.595 1.00 95.94 276 ARG A C 1
ATOM 2123 O O . ARG A 1 276 ? -14.008 3.766 16.611 1.00 95.94 276 ARG A O 1
ATOM 2130 N N . VAL A 1 277 ? -12.333 4.862 17.651 1.00 95.31 277 VAL A N 1
ATOM 2131 C CA . VAL A 1 277 ? -12.522 4.278 18.975 1.00 95.31 277 VAL A CA 1
ATOM 2132 C C . VAL A 1 277 ? -12.931 5.372 19.948 1.00 95.31 277 VAL A C 1
ATOM 2134 O O . VAL A 1 277 ? -12.241 6.379 20.084 1.00 95.31 277 VAL A O 1
ATOM 2137 N N . GLU A 1 278 ? -14.034 5.143 20.645 1.00 93.94 278 GLU A N 1
ATOM 2138 C CA . GLU A 1 278 ? -14.511 5.951 21.761 1.00 93.94 278 GLU A CA 1
ATOM 2139 C C . GLU A 1 278 ? -14.435 5.107 23.042 1.00 93.94 278 GLU A C 1
ATOM 2141 O O . GLU A 1 278 ? -14.577 3.881 23.011 1.00 93.94 278 GLU A O 1
ATOM 2146 N N . ARG A 1 279 ? -14.152 5.742 24.182 1.00 90.12 279 ARG A N 1
ATOM 2147 C CA . ARG A 1 279 ? -14.113 5.069 25.485 1.00 90.12 279 ARG A CA 1
ATOM 2148 C C . ARG A 1 279 ? -14.967 5.829 26.474 1.00 90.12 279 ARG A C 1
ATOM 2150 O O . ARG A 1 279 ? -14.811 7.038 26.619 1.00 90.12 279 ARG A O 1
ATOM 2157 N N . THR A 1 280 ? -15.818 5.097 27.173 1.00 84.81 280 THR A N 1
ATOM 2158 C CA . THR A 1 280 ? -16.740 5.654 28.163 1.00 84.81 280 THR A CA 1
ATOM 2159 C C . THR A 1 280 ? -16.733 4.766 29.400 1.00 84.81 280 THR A C 1
ATOM 2161 O O . THR A 1 280 ? -16.476 3.560 29.301 1.00 84.81 280 THR A O 1
ATOM 2164 N N . SER A 1 281 ? -16.982 5.346 30.573 1.00 78.56 281 SER A N 1
ATOM 2165 C CA . SER A 1 281 ? -17.074 4.555 31.799 1.00 78.56 281 SER A CA 1
ATOM 2166 C C . SER A 1 281 ? -18.300 3.636 31.747 1.00 78.56 281 SER A C 1
ATOM 2168 O O . SER A 1 281 ? -19.324 3.965 31.146 1.00 78.56 281 SER A O 1
ATOM 2170 N N . VAL A 1 282 ? -18.213 2.458 32.373 1.00 67.25 282 VAL A N 1
ATOM 2171 C CA . VAL A 1 282 ? -19.354 1.521 32.445 1.00 67.25 282 VAL A CA 1
ATOM 2172 C C . VAL A 1 282 ? -20.537 2.123 33.217 1.00 67.25 282 VAL A C 1
ATOM 2174 O O . VAL A 1 282 ? -21.681 1.759 32.957 1.00 67.25 282 VAL A O 1
ATOM 2177 N N . GLU A 1 283 ? -20.282 3.068 34.125 1.00 63.50 283 GLU A N 1
ATOM 2178 C CA . GLU A 1 283 ? -21.311 3.758 34.916 1.00 63.50 283 GLU A CA 1
ATOM 2179 C C . GLU A 1 283 ? -22.176 4.707 34.068 1.00 63.50 283 GLU A C 1
ATOM 2181 O O . GLU A 1 283 ? -23.349 4.913 34.374 1.00 63.50 283 GLU A O 1
ATOM 2186 N N . GLU A 1 284 ? -21.634 5.223 32.962 1.00 60.22 284 GLU A N 1
ATOM 2187 C CA . GLU A 1 284 ? -22.308 6.154 32.048 1.00 60.22 284 GLU A CA 1
ATOM 2188 C C . GLU A 1 284 ? -23.079 5.462 30.907 1.00 60.22 284 GLU A C 1
ATOM 2190 O O . GLU A 1 284 ? -23.783 6.136 30.157 1.00 60.22 284 GLU A O 1
ATOM 2195 N N . PHE A 1 285 ? -22.990 4.132 30.768 1.00 53.44 285 PHE A N 1
ATOM 2196 C CA . PHE A 1 285 ? -23.668 3.357 29.716 1.00 53.44 285 PHE A CA 1
ATOM 2197 C C . PHE A 1 285 ? -24.803 2.491 30.303 1.00 53.44 285 PHE A C 1
ATOM 2199 O O . PHE A 1 285 ? -24.568 1.349 30.715 1.00 53.44 285 PHE A O 1
ATOM 2206 N N . PRO A 1 286 ? -26.066 2.968 30.355 1.00 50.09 286 PRO A N 1
ATOM 2207 C CA . PRO A 1 286 ? -27.112 2.261 31.076 1.00 50.09 286 PRO A CA 1
ATOM 2208 C C . PRO A 1 286 ? -27.753 1.159 30.216 1.00 50.09 286 PRO A C 1
ATOM 2210 O O . PRO A 1 286 ? -28.305 1.406 29.148 1.00 50.09 286 PRO A O 1
ATOM 2213 N N . ILE A 1 287 ? -27.772 -0.058 30.770 1.00 45.56 287 ILE A N 1
ATOM 2214 C CA . ILE A 1 287 ? -28.855 -1.064 30.695 1.00 45.56 287 ILE A CA 1
ATOM 2215 C C . ILE A 1 287 ? -29.082 -1.780 29.341 1.00 45.56 287 ILE A C 1
ATOM 2217 O O . ILE A 1 287 ? -29.334 -2.986 29.360 1.00 45.56 287 ILE A O 1
ATOM 2221 N N . ALA A 1 288 ? -28.907 -1.145 28.178 1.00 43.41 288 ALA A N 1
ATOM 2222 C CA . ALA A 1 288 ? -29.176 -1.772 26.872 1.00 43.41 288 ALA A CA 1
ATOM 2223 C C . ALA A 1 288 ? -28.210 -2.927 26.513 1.00 43.41 288 ALA A C 1
ATOM 2225 O O . ALA A 1 288 ? -28.564 -3.820 25.745 1.00 43.41 288 ALA A O 1
ATOM 2226 N N . MET A 1 289 ? -27.013 -2.973 27.114 1.00 48.44 289 MET A N 1
ATOM 2227 C CA . MET A 1 289 ? -26.040 -4.046 26.864 1.00 48.44 289 MET A CA 1
ATOM 2228 C C . MET A 1 289 ? -26.394 -5.385 27.526 1.00 48.44 289 MET A C 1
ATOM 2230 O O . MET A 1 289 ? -25.988 -6.424 27.010 1.00 48.44 289 MET A O 1
ATOM 2234 N N . LYS A 1 290 ? -27.198 -5.424 28.602 1.00 44.81 290 LYS A N 1
ATOM 2235 C CA . LYS A 1 290 ? -27.530 -6.700 29.279 1.00 44.81 290 LYS A CA 1
ATOM 2236 C C . LYS A 1 290 ? -28.227 -7.719 28.364 1.00 44.81 290 LYS A C 1
ATOM 2238 O O . LYS A 1 290 ? -28.185 -8.907 28.663 1.00 44.81 290 LYS A O 1
ATOM 2243 N N . HIS A 1 291 ? -28.828 -7.270 27.261 1.00 42.66 291 HIS A N 1
ATOM 2244 C CA . HIS A 1 291 ? -29.535 -8.125 26.303 1.00 42.66 291 HIS A CA 1
ATOM 2245 C C . HIS A 1 291 ? -28.758 -8.416 25.005 1.00 42.66 291 HIS A C 1
ATOM 2247 O O . HIS A 1 291 ? -29.184 -9.277 24.242 1.00 42.66 291 HIS A O 1
ATOM 2253 N N . LEU A 1 292 ? -27.621 -7.750 24.761 1.00 50.94 292 LEU A N 1
ATOM 2254 C CA . LEU A 1 292 ? -26.807 -7.907 23.540 1.00 50.94 292 LEU A CA 1
ATOM 2255 C C . LEU A 1 292 ? -25.400 -8.464 23.803 1.00 50.94 292 LEU A C 1
ATOM 2257 O O . LEU A 1 292 ? -24.700 -8.826 22.857 1.00 50.94 292 LEU A O 1
ATOM 2261 N N . VAL A 1 293 ? -24.980 -8.539 25.070 1.00 55.88 293 VAL A N 1
ATOM 2262 C CA . VAL A 1 293 ? -23.665 -9.062 25.447 1.00 55.88 293 VAL A CA 1
ATOM 2263 C C . VAL A 1 293 ? -23.629 -10.570 25.233 1.00 55.88 293 VAL A C 1
ATOM 2265 O O . VAL A 1 293 ? -24.243 -11.346 25.968 1.00 55.88 293 VAL A O 1
ATOM 2268 N N . LYS A 1 294 ? -22.858 -10.994 24.233 1.00 68.31 294 LYS A N 1
ATOM 2269 C CA . LYS A 1 294 ? -22.431 -12.386 24.111 1.00 68.31 294 LYS A CA 1
ATOM 2270 C C . LYS A 1 294 ? -21.175 -12.553 24.958 1.00 68.31 294 LYS A C 1
ATOM 2272 O O . LYS A 1 294 ? -20.197 -11.828 24.773 1.00 68.31 294 LYS A O 1
ATOM 2277 N N . LYS A 1 295 ? -21.190 -13.513 25.885 1.00 61.94 295 LYS A N 1
ATOM 2278 C CA . LYS A 1 295 ? -19.953 -13.940 26.544 1.00 61.94 295 LYS A CA 1
ATOM 2279 C C . LYS A 1 295 ? -19.069 -14.614 25.505 1.00 61.94 295 LYS A C 1
ATOM 2281 O O . LYS A 1 295 ? -19.545 -15.477 24.764 1.00 61.94 295 LYS A O 1
ATOM 2286 N N . ALA A 1 296 ? -17.803 -14.210 25.446 1.00 48.66 296 ALA A N 1
ATOM 2287 C CA . ALA A 1 296 ? -16.811 -14.949 24.685 1.00 48.66 296 ALA A CA 1
ATOM 2288 C C . ALA A 1 296 ? -16.799 -16.412 25.174 1.00 48.66 296 ALA A C 1
ATOM 2290 O O . ALA A 1 296 ? -16.910 -16.640 26.386 1.00 48.66 296 ALA A O 1
ATOM 2291 N N . PRO A 1 297 ? -16.722 -17.407 24.272 1.00 44.31 297 PRO A N 1
ATOM 2292 C CA . PRO A 1 297 ? -16.511 -18.781 24.700 1.00 44.31 297 PRO A CA 1
ATOM 2293 C C . PRO A 1 297 ? -15.218 -18.834 25.518 1.00 44.31 297 PRO A C 1
ATOM 2295 O O . PRO A 1 297 ? -14.214 -18.238 25.129 1.00 44.31 297 PRO A O 1
ATOM 2298 N N . ALA A 1 298 ? -15.266 -19.503 26.671 1.00 39.50 298 ALA A N 1
ATOM 2299 C CA . ALA A 1 298 ? -14.084 -19.711 27.494 1.00 39.50 298 ALA A CA 1
ATOM 2300 C C . ALA A 1 298 ? -12.983 -20.341 26.631 1.00 39.50 298 ALA A C 1
ATOM 2302 O O . ALA A 1 298 ? -13.262 -21.260 25.853 1.00 39.50 298 ALA A O 1
ATOM 2303 N N . GLU A 1 299 ? -11.758 -19.826 26.754 1.00 40.03 299 GLU A N 1
ATOM 2304 C CA . GLU A 1 299 ? -10.580 -20.448 26.160 1.00 40.03 299 GLU A CA 1
ATOM 2305 C C . GLU A 1 299 ? -10.632 -21.949 26.456 1.00 40.03 299 GLU A C 1
ATOM 2307 O O . GLU A 1 299 ? -10.809 -22.358 27.606 1.00 40.03 299 GLU A O 1
ATOM 2312 N N . LYS A 1 300 ? -10.524 -22.782 25.414 1.00 31.52 300 LYS A N 1
ATOM 2313 C CA . LYS A 1 300 ? -10.272 -24.209 25.599 1.00 31.52 300 LYS A CA 1
ATOM 2314 C C . LYS A 1 300 ? -8.909 -24.320 26.276 1.00 31.52 300 LYS A C 1
ATOM 2316 O O . LYS A 1 300 ? -7.882 -24.339 25.602 1.00 31.52 300 LYS A O 1
ATOM 2321 N N . SER A 1 301 ? -8.908 -24.383 27.602 1.00 29.45 301 SER A N 1
ATOM 2322 C CA . SER A 1 301 ? -7.791 -24.909 28.364 1.00 29.45 301 SER A CA 1
ATOM 2323 C C . SER A 1 301 ? -7.546 -26.318 27.843 1.00 29.45 301 SER A C 1
ATOM 2325 O O . SER A 1 301 ? -8.386 -27.206 27.987 1.00 29.45 301 SER A O 1
ATOM 2327 N N . ILE A 1 302 ? -6.421 -26.503 27.161 1.00 28.81 302 ILE A N 1
ATOM 2328 C CA . ILE A 1 302 ? -5.892 -27.831 26.893 1.00 28.81 302 ILE A CA 1
ATOM 2329 C C . ILE A 1 302 ? -5.537 -28.385 28.271 1.00 28.81 302 ILE A C 1
ATOM 2331 O O . ILE A 1 302 ? -4.517 -28.018 28.851 1.00 28.81 302 ILE A O 1
ATOM 2335 N N . GLU A 1 303 ? -6.428 -29.206 28.826 1.00 27.48 303 GLU A N 1
ATOM 2336 C CA . GLU A 1 303 ? -6.107 -30.082 29.943 1.00 27.48 303 GLU A CA 1
ATOM 2337 C C . GLU A 1 303 ? -5.012 -31.031 29.453 1.00 27.48 303 GLU A C 1
ATOM 2339 O O . GLU A 1 303 ? -5.257 -32.021 28.763 1.00 27.48 303 GLU A O 1
ATOM 2344 N N . LEU A 1 304 ? -3.766 -30.685 29.770 1.00 29.11 304 LEU A N 1
ATOM 2345 C CA . LEU A 1 304 ? -2.694 -31.659 29.846 1.00 29.11 304 LEU A CA 1
ATOM 2346 C C . LEU A 1 304 ? -3.050 -32.582 31.012 1.00 29.11 304 LEU A C 1
ATOM 2348 O O . LEU A 1 304 ? -2.705 -32.305 32.159 1.00 29.11 304 LEU A O 1
ATOM 2352 N N . ASN A 1 305 ? -3.781 -33.655 30.707 1.00 28.06 305 ASN A N 1
ATOM 2353 C CA . ASN A 1 305 ? -3.901 -34.801 31.595 1.00 28.06 305 ASN A CA 1
ATOM 2354 C C . ASN A 1 305 ? -2.496 -35.360 31.815 1.00 28.06 305 ASN A C 1
ATOM 2356 O O . ASN A 1 305 ? -1.945 -36.081 30.982 1.00 28.06 305 ASN A O 1
ATOM 2360 N N . GLY A 1 306 ? -1.907 -34.954 32.935 1.00 33.38 306 GLY A N 1
ATOM 2361 C CA . GLY A 1 306 ? -0.787 -35.637 33.539 1.00 33.38 306 GLY A CA 1
ATOM 2362 C C . GLY A 1 306 ? -1.290 -36.948 34.116 1.00 33.38 306 GLY A C 1
ATOM 2363 O O . GLY A 1 306 ? -2.028 -36.944 35.090 1.00 33.38 306 GLY A O 1
ATOM 2364 N N . ASP A 1 307 ? -0.875 -38.045 33.498 1.00 27.72 307 ASP A N 1
ATOM 2365 C CA . ASP A 1 307 ? -0.688 -39.318 34.179 1.00 27.72 307 ASP A CA 1
ATOM 2366 C C . ASP A 1 307 ? 0.271 -40.166 33.345 1.00 27.72 307 ASP A C 1
ATOM 2368 O O . ASP A 1 307 ? -0.111 -40.807 32.370 1.00 27.72 307 ASP A O 1
ATOM 2372 N N . CYS A 1 308 ? 1.552 -40.124 33.710 1.00 24.66 308 CYS A N 1
ATOM 2373 C CA . CYS A 1 308 ? 2.397 -41.309 33.649 1.00 24.66 308 CYS A CA 1
ATOM 2374 C C . CYS A 1 308 ? 3.637 -41.091 34.520 1.00 24.66 308 CYS A C 1
ATOM 2376 O O . CYS A 1 308 ? 4.635 -40.497 34.114 1.00 24.66 308 CYS A O 1
ATOM 2378 N N . THR A 1 309 ? 3.554 -41.594 35.746 1.00 27.30 309 THR A N 1
ATOM 2379 C CA . THR A 1 309 ? 4.703 -42.000 36.551 1.00 27.30 309 THR A CA 1
ATOM 2380 C C . THR A 1 309 ? 5.600 -42.943 35.750 1.00 27.30 309 THR A C 1
ATOM 2382 O O . THR A 1 309 ? 5.135 -44.000 35.321 1.00 27.30 309 THR A O 1
ATOM 2385 N N . VAL A 1 310 ? 6.886 -42.613 35.620 1.00 27.78 310 VAL A N 1
ATOM 2386 C CA . VAL A 1 310 ? 7.946 -43.608 35.426 1.00 27.78 310 VAL A CA 1
ATOM 2387 C C . VAL A 1 310 ? 9.092 -43.286 36.377 1.00 27.78 310 VAL A C 1
ATOM 2389 O O . VAL A 1 310 ? 9.549 -42.152 36.496 1.00 27.78 310 VAL A O 1
ATOM 2392 N N . SER A 1 311 ? 9.465 -44.332 37.094 1.00 27.34 311 SER A N 1
ATOM 2393 C CA . SER A 1 311 ? 10.427 -44.446 38.174 1.00 27.34 311 SER A CA 1
ATOM 2394 C C . SER A 1 311 ? 11.843 -44.027 37.771 1.00 27.34 311 SER A C 1
ATOM 2396 O O . SER A 1 311 ? 12.295 -44.314 36.664 1.00 27.34 311 SER A O 1
ATOM 2398 N N . LEU A 1 312 ? 12.557 -43.411 38.718 1.00 26.66 312 LEU A N 1
ATOM 2399 C CA . LEU A 1 312 ? 14.013 -43.276 38.699 1.00 26.66 312 LEU A CA 1
ATOM 24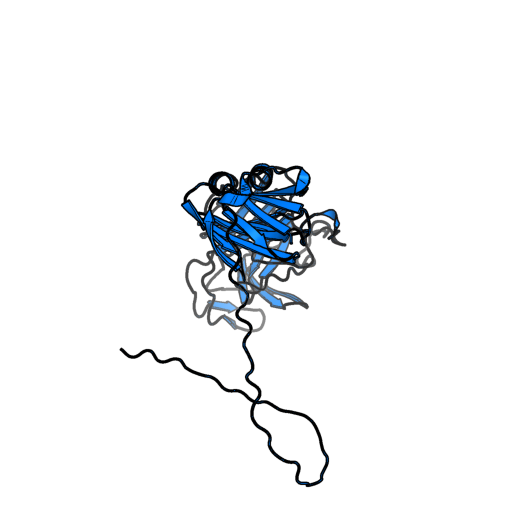00 C C . LEU A 1 312 ? 14.663 -44.665 38.712 1.00 26.66 312 LEU A C 1
ATOM 2402 O O . LEU A 1 312 ? 14.493 -45.392 39.687 1.00 26.66 312 LEU A O 1
ATOM 2406 N N . GLU A 1 313 ? 15.504 -44.959 37.724 1.00 27.95 313 GLU A N 1
ATOM 2407 C CA . GLU A 1 313 ? 16.720 -45.735 37.956 1.00 27.95 313 GLU A CA 1
ATOM 2408 C C . GLU A 1 313 ? 17.866 -45.234 37.068 1.00 27.95 313 GLU A C 1
ATOM 2410 O O . GLU A 1 313 ? 17.696 -44.835 35.919 1.00 27.95 313 GLU A O 1
ATOM 2415 N N . SER A 1 314 ? 19.025 -45.168 37.710 1.00 26.66 314 SER A N 1
ATOM 2416 C CA . SER A 1 314 ? 20.299 -44.570 37.322 1.00 26.66 314 SER A CA 1
ATOM 2417 C C . SER A 1 314 ? 20.854 -44.999 35.962 1.00 26.66 314 SER A C 1
ATOM 2419 O O . SER A 1 314 ? 20.896 -46.193 35.685 1.00 26.66 314 SER A O 1
ATOM 2421 N N . MET A 1 315 ? 21.483 -44.071 35.234 1.00 27.20 315 MET A N 1
ATOM 2422 C CA . MET A 1 315 ? 22.919 -44.168 34.936 1.00 27.20 315 MET A CA 1
ATOM 2423 C C . MET A 1 315 ? 23.498 -42.864 34.366 1.00 27.20 315 MET A C 1
ATOM 2425 O O . MET A 1 315 ? 22.857 -42.109 33.645 1.00 27.20 315 MET A O 1
ATOM 2429 N N . THR A 1 316 ? 24.724 -42.627 34.805 1.00 29.20 316 THR A N 1
ATOM 2430 C CA . THR A 1 316 ? 25.673 -41.539 34.571 1.00 29.20 316 THR A CA 1
ATOM 2431 C C . THR A 1 316 ? 26.111 -41.391 33.112 1.00 29.20 316 THR A C 1
ATOM 2433 O O . THR A 1 316 ? 26.428 -42.396 32.489 1.00 29.20 316 THR A O 1
ATOM 2436 N N . GLU A 1 317 ? 26.211 -40.156 32.614 1.00 29.55 317 GLU A N 1
ATOM 2437 C CA . GLU A 1 317 ? 27.445 -39.505 32.116 1.00 29.55 317 GLU A CA 1
ATOM 2438 C C . GLU A 1 317 ? 27.118 -38.259 31.273 1.00 29.55 317 GLU A C 1
ATOM 2440 O O . GLU A 1 317 ? 26.113 -38.183 30.568 1.00 29.55 317 GLU A O 1
ATOM 2445 N N . ASP A 1 318 ? 27.981 -37.258 31.430 1.00 26.62 318 ASP A N 1
ATOM 2446 C CA . ASP A 1 318 ? 27.923 -35.913 30.868 1.00 26.62 318 ASP A CA 1
ATOM 2447 C C . ASP A 1 318 ? 28.034 -35.850 29.331 1.00 26.62 318 ASP A C 1
ATOM 2449 O O . ASP A 1 318 ? 28.670 -36.702 28.714 1.00 26.62 318 ASP A O 1
ATOM 2453 N N . VAL A 1 319 ? 27.526 -34.737 28.764 1.00 29.86 319 VAL A N 1
ATOM 2454 C CA . VAL A 1 319 ? 28.084 -33.883 27.669 1.00 29.86 319 VAL A CA 1
ATOM 2455 C C . VAL A 1 319 ? 26.983 -33.378 26.692 1.00 29.86 319 VAL A C 1
ATOM 2457 O O . VAL A 1 319 ? 26.004 -34.078 26.441 1.00 29.86 319 VAL A O 1
ATOM 2460 N N . PRO A 1 320 ? 27.061 -32.116 26.196 1.00 29.33 320 PRO A N 1
ATOM 2461 C CA . PRO A 1 320 ? 25.903 -31.227 26.073 1.00 29.33 320 PRO A CA 1
ATOM 2462 C C . PRO A 1 320 ? 25.376 -30.981 24.640 1.00 29.33 320 PRO A C 1
ATOM 2464 O O . PRO A 1 320 ? 26.095 -31.100 23.657 1.00 29.33 320 PRO A O 1
ATOM 2467 N N . ILE A 1 321 ? 24.117 -30.516 24.593 1.00 28.22 321 ILE A N 1
ATOM 2468 C CA . ILE A 1 321 ? 23.499 -29.543 23.660 1.00 28.22 321 ILE A CA 1
ATOM 2469 C C . ILE A 1 321 ? 23.701 -29.780 22.145 1.00 28.22 321 ILE A C 1
ATOM 2471 O O . ILE A 1 321 ? 24.689 -29.337 21.570 1.00 28.22 321 ILE A O 1
ATOM 2475 N N . ALA A 1 322 ? 22.671 -30.336 21.484 1.00 27.67 322 ALA A N 1
ATOM 2476 C CA . ALA A 1 322 ? 21.970 -29.750 20.319 1.00 27.67 322 ALA A CA 1
ATOM 2477 C C . ALA A 1 322 ? 21.043 -30.787 19.639 1.00 27.67 322 ALA A C 1
ATOM 2479 O O . ALA A 1 322 ? 21.456 -31.557 18.777 1.00 27.67 322 ALA A O 1
ATOM 2480 N N . ALA A 1 323 ? 19.758 -30.765 19.992 1.00 27.11 323 ALA A N 1
ATOM 2481 C CA . ALA A 1 323 ? 18.660 -31.205 19.124 1.00 27.11 323 ALA A CA 1
ATOM 2482 C C . ALA A 1 323 ? 18.188 -29.965 18.321 1.00 27.11 323 ALA A C 1
ATOM 2484 O O . ALA A 1 323 ? 18.311 -28.852 18.819 1.00 27.11 323 ALA A O 1
ATOM 2485 N N . LEU A 1 324 ? 17.654 -30.002 17.099 1.00 25.41 324 LEU A N 1
ATOM 2486 C CA . LEU A 1 324 ? 16.849 -31.022 16.442 1.00 25.41 324 LEU A CA 1
ATOM 2487 C C . LEU A 1 324 ? 16.834 -30.745 14.919 1.00 25.41 324 LEU A C 1
ATOM 2489 O O . LEU A 1 324 ? 16.733 -29.598 14.479 1.00 25.41 324 LEU A O 1
ATOM 2493 N N . VAL A 1 325 ? 16.895 -31.810 14.122 1.00 25.98 325 VAL A N 1
ATOM 2494 C CA . VAL A 1 325 ? 16.680 -31.833 12.667 1.00 25.98 325 VAL A CA 1
ATOM 2495 C C . VAL A 1 325 ? 15.180 -31.994 12.357 1.00 25.98 325 VAL A C 1
ATOM 2497 O O . VAL A 1 325 ? 14.470 -32.682 13.080 1.00 25.98 325 VAL A O 1
ATOM 2500 N N . ARG A 1 326 ? 14.747 -31.337 11.267 1.00 27.03 326 ARG A N 1
ATOM 2501 C CA . ARG A 1 326 ? 13.583 -31.558 10.368 1.00 27.03 326 ARG A CA 1
ATOM 2502 C C . ARG A 1 326 ? 12.614 -32.721 10.656 1.00 27.03 326 ARG A C 1
ATOM 2504 O O . ARG A 1 326 ? 13.071 -33.840 10.813 1.00 27.03 326 ARG A O 1
ATOM 2511 N N . LEU A 1 327 ? 11.315 -32.470 10.418 1.00 24.12 327 LEU A N 1
ATOM 2512 C CA . LEU A 1 327 ? 10.330 -33.295 9.659 1.00 24.12 327 LEU A CA 1
ATOM 2513 C C . LEU A 1 327 ? 9.002 -32.485 9.598 1.00 24.12 327 LEU A C 1
ATOM 2515 O O . LEU A 1 327 ? 8.493 -32.110 10.643 1.00 24.12 327 LEU A O 1
ATOM 2519 N N . SER A 1 328 ? 8.499 -31.923 8.488 1.00 27.36 328 SER A N 1
ATOM 2520 C CA . SER A 1 328 ? 7.819 -32.484 7.295 1.00 27.36 328 SER A CA 1
ATOM 2521 C C . SER A 1 328 ? 6.663 -33.456 7.569 1.00 27.36 328 SER A C 1
ATOM 2523 O O . SER A 1 328 ? 6.955 -34.621 7.789 1.00 27.36 328 SER A O 1
ATOM 2525 N N . HIS A 1 329 ? 5.402 -33.018 7.423 1.00 27.30 329 HIS A N 1
ATOM 2526 C CA . HIS A 1 329 ? 4.172 -33.791 7.100 1.00 27.30 329 HIS A CA 1
ATOM 2527 C C . HIS A 1 329 ? 3.306 -32.830 6.243 1.00 27.30 329 HIS A C 1
ATOM 2529 O O . HIS A 1 329 ? 3.078 -31.705 6.675 1.00 27.30 329 HIS A O 1
ATOM 2535 N N . LYS A 1 330 ? 3.023 -33.020 4.942 1.00 25.42 330 LYS A N 1
ATOM 2536 C CA . LYS A 1 330 ? 2.232 -34.041 4.218 1.00 25.42 330 LYS A CA 1
ATOM 2537 C C . LYS A 1 330 ? 0.813 -34.210 4.787 1.00 25.42 330 LYS A C 1
ATOM 2539 O O . LYS A 1 330 ? 0.634 -34.879 5.794 1.00 25.42 330 LYS A O 1
ATOM 2544 N N . ILE A 1 331 ? -0.174 -33.612 4.115 1.00 28.39 331 ILE A N 1
ATOM 2545 C CA . ILE A 1 331 ? -1.599 -33.943 4.247 1.00 28.39 331 ILE A CA 1
ATOM 2546 C C . ILE A 1 331 ? -2.077 -34.351 2.851 1.00 28.39 331 ILE A C 1
ATOM 2548 O O . ILE A 1 331 ? -2.046 -33.550 1.917 1.00 28.39 331 ILE A O 1
ATOM 2552 N N . GLU A 1 332 ? -2.441 -35.624 2.724 1.00 27.06 332 GLU A N 1
ATOM 2553 C CA . GLU A 1 332 ? -3.170 -36.211 1.600 1.00 27.06 332 GLU A CA 1
ATOM 2554 C C . GLU A 1 332 ? -4.676 -36.031 1.845 1.00 27.06 332 GLU A C 1
ATOM 2556 O O . GLU A 1 332 ? -5.142 -36.201 2.970 1.00 27.06 332 GLU A O 1
ATOM 2561 N N . PHE A 1 333 ? -5.430 -35.709 0.792 1.00 24.36 333 PHE A N 1
ATOM 2562 C CA . PHE A 1 333 ? -6.887 -35.837 0.764 1.00 24.36 333 PHE A CA 1
ATOM 2563 C C . PHE A 1 333 ? -7.262 -36.968 -0.203 1.00 24.36 333 PHE A C 1
ATOM 2565 O O . PHE A 1 333 ? -6.871 -36.955 -1.369 1.00 24.36 333 PHE A O 1
ATOM 2572 N N . VAL A 1 334 ? -8.010 -37.932 0.327 1.00 30.05 334 VAL A N 1
ATOM 2573 C CA . VAL A 1 334 ? -8.747 -39.038 -0.309 1.00 30.05 334 VAL A CA 1
ATOM 2574 C C . VAL A 1 334 ? -10.014 -39.120 0.565 1.00 30.05 334 VAL A C 1
ATOM 2576 O O . VAL A 1 334 ? -9.863 -39.173 1.784 1.00 30.05 334 VAL A O 1
ATOM 2579 N N . LEU A 1 335 ? -11.269 -39.010 0.122 1.00 39.41 335 LEU A N 1
ATOM 2580 C CA . LEU A 1 335 ? -11.977 -39.218 -1.148 1.00 39.41 335 LEU A CA 1
ATOM 2581 C C . LEU A 1 335 ? -12.888 -38.025 -1.471 1.00 39.41 335 LEU A C 1
ATOM 2583 O O . LEU A 1 335 ? -13.396 -37.410 -0.504 1.00 39.41 335 LEU A O 1
#

pLDDT: mean 77.18, std 23.61, range [24.12, 98.19]

Organism: NCBI:txid187880

Sequence (335 aa):
MGFLFINVPEGTGITVAGVGSYEGPVALELSPGRYTVEIRKGVEIVAEVFVTQNNVTVLHIDPGIIKTAVSGDGVVSVKAVLNESANYSREKLNPPFNPFFFPGGCGGGFPYINISKPYPMSLLVRGREEIYLILNGTFMHLGDDEGKACVSYVVVYPGRGEHLETVENATYLVPWARLEVSSKPEGLTVYINGGYSRYILYTPIGLYVPAIPHDVYNATARGFHRVIQIPVIHRLENHRVGVADGNYLVESIVKVSPSGNYSVNVDMDKVKLALRVERTSVEEFPIAMKHLVKKAPAEKSIELNGDCTVSLESMTEDVPIAALVRLSHKIEFVL

Radius of gyration: 26.38 Å; chains: 1; bounding box: 63×64×66 Å

Foldseek 3Di:
DFKEFEAEPFQWWKAKPPFGIDTDRFMADDDFDWIWIWTDDQATEIETDTTDPQKYKYWFAYPPLQNVQKDKAQFDYKYKYFHPPDFQDPPPCVQPDDPAPFDDAFCTPFDDFQLPPPHGWGWDDRHQQEIETGGAQFWEFPAHPVRDTWIWHWHQDRPPGIDTFTWADWPDYFFKEKEWEAEVVWFWWKDKNPGDDRDTDTPGGMYIYGAFQAKDAFTWTGTPPDIDTDGIDGGDQWMWMWTDHTRMIMITIGGHHGHYYMYIYGYVVSSPVNTDIDMDGPVPDDDPVVVRYDYRPPPPPPPPPDDDDDDDDDDDDDDDDDDDDDDDDDDDDDD

Secondary structure (DSSP, 8-state):
-EEEEEE--TT-EEEETTTEEEESSEEEEE-SEEEEEEEEESEEEEEEEEE-TTEEEEEEE-HHHHHHHEE-TTEEEEEEEEETT---SGGG---SS-TT-SPP-TT-------B-SSS-EEEEESSSS-EEEEETTEEEE---TTS---EEEEEEETTTEEEEEE-BS-S--B-EEEEEEEEESSS-EEEETT--SS--EESSEEEEEE-B-S-EEEEEEE-SSSEEEEEEE--B-EEEEEEEETTEEEEEEEE--TT-EEEEEEEHHHHHHHEEEEEEEGGGS-SGGGGTEEEPPP-------------------------------------